Protein AF-A0A8R1HM36-F1 (afdb_monomer_lite)

Radius of gyration: 23.77 Å; chains: 1; bounding box: 95×32×68 Å

Structure (mmCIF, N/CA/C/O backbone):
data_AF-A0A8R1HM36-F1
#
_entry.id   AF-A0A8R1HM36-F1
#
loop_
_atom_site.group_PDB
_atom_site.id
_atom_site.type_symbol
_atom_site.label_atom_id
_atom_site.label_alt_id
_atom_site.label_comp_id
_atom_site.label_asym_id
_atom_site.label_entity_id
_atom_site.label_seq_id
_atom_site.pdbx_PDB_ins_code
_atom_site.Cartn_x
_atom_site.Cartn_y
_atom_site.Cartn_z
_atom_site.occupancy
_atom_site.B_iso_or_equiv
_atom_site.auth_seq_id
_atom_site.auth_comp_id
_atom_site.auth_asym_id
_atom_site.auth_atom_id
_atom_site.pdbx_PDB_model_num
ATOM 1 N N . MET A 1 1 ? 50.829 20.444 2.136 1.00 32.16 1 MET A N 1
ATOM 2 C CA . MET A 1 1 ? 50.143 21.456 2.961 1.00 32.16 1 MET A CA 1
ATOM 3 C C . MET A 1 1 ? 48.718 20.980 3.162 1.00 32.16 1 MET A C 1
ATOM 5 O O . MET A 1 1 ? 47.980 20.809 2.204 1.00 32.16 1 MET A O 1
ATOM 9 N N . SER A 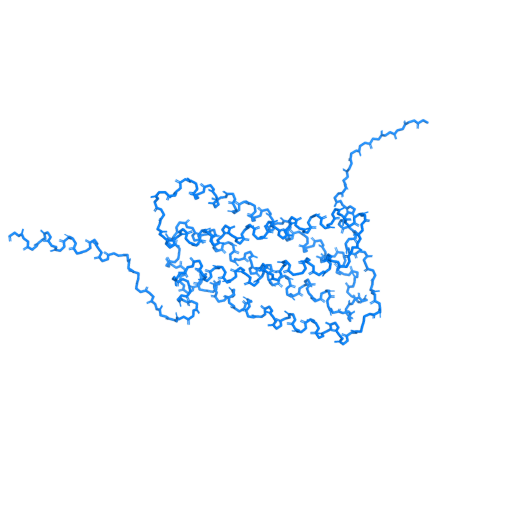1 2 ? 48.437 20.601 4.397 1.00 35.19 2 SER A N 1
ATOM 10 C CA . SER A 1 2 ? 47.202 20.034 4.928 1.00 35.19 2 SER A CA 1
ATOM 11 C C . SER A 1 2 ? 46.002 20.963 4.770 1.00 35.19 2 SER A C 1
ATOM 13 O O . SER A 1 2 ? 46.069 22.097 5.231 1.00 35.19 2 SER A O 1
ATOM 15 N N . THR A 1 3 ? 44.891 20.450 4.240 1.00 27.61 3 THR A N 1
ATOM 16 C CA . THR A 1 3 ? 43.539 20.899 4.603 1.00 27.61 3 THR A CA 1
ATOM 17 C C . THR A 1 3 ? 42.570 19.717 4.504 1.00 27.61 3 THR A C 1
ATOM 19 O O . THR A 1 3 ? 42.314 19.181 3.433 1.00 27.61 3 THR A O 1
ATOM 22 N N . SER A 1 4 ? 42.064 19.288 5.659 1.00 32.97 4 SER A N 1
ATOM 23 C CA . SER A 1 4 ? 40.713 18.737 5.779 1.00 32.97 4 SER A CA 1
ATOM 24 C C . SER A 1 4 ? 39.804 19.931 6.073 1.00 32.97 4 SER A C 1
ATOM 26 O O . SER A 1 4 ? 40.255 20.866 6.746 1.00 32.97 4 SER A O 1
ATOM 28 N N . PRO A 1 5 ? 38.559 19.940 5.579 1.00 35.34 5 PRO A N 1
ATOM 29 C CA . PRO A 1 5 ? 37.500 19.823 6.573 1.00 35.34 5 PRO A CA 1
ATOM 30 C C . PRO A 1 5 ? 36.261 19.027 6.113 1.00 35.34 5 PRO A C 1
ATOM 32 O O . PRO A 1 5 ? 35.938 18.916 4.933 1.00 35.34 5 PRO A O 1
ATOM 35 N N . THR A 1 6 ? 35.496 18.620 7.131 1.00 27.22 6 THR A N 1
ATOM 36 C CA . THR A 1 6 ? 34.020 18.551 7.171 1.00 27.22 6 THR A CA 1
ATOM 37 C C . THR A 1 6 ? 33.292 17.393 6.472 1.00 27.22 6 THR A C 1
ATOM 39 O O . THR A 1 6 ? 32.919 17.451 5.308 1.00 27.22 6 THR A O 1
ATOM 42 N N . THR A 1 7 ? 33.013 16.358 7.275 1.00 40.03 7 THR A N 1
ATOM 43 C CA . THR A 1 7 ? 31.666 15.790 7.522 1.00 40.03 7 THR A CA 1
ATOM 44 C C . THR A 1 7 ? 30.633 15.892 6.383 1.00 40.03 7 THR A C 1
ATOM 46 O O . THR A 1 7 ? 29.977 16.917 6.244 1.00 40.03 7 THR A O 1
ATOM 49 N N . THR A 1 8 ? 30.473 14.781 5.647 1.00 41.06 8 THR A N 1
ATOM 50 C CA . THR A 1 8 ? 29.283 14.245 4.930 1.00 41.06 8 THR A CA 1
ATOM 51 C C . THR A 1 8 ? 28.174 15.199 4.440 1.00 41.06 8 THR A C 1
ATOM 53 O O . THR A 1 8 ? 27.589 15.939 5.225 1.00 41.06 8 THR A O 1
ATOM 56 N N . PRO A 1 9 ? 27.634 14.915 3.238 1.00 39.25 9 PRO A N 1
ATOM 57 C CA . PRO A 1 9 ? 26.359 14.198 3.251 1.00 39.25 9 PRO A CA 1
ATOM 58 C C . PRO A 1 9 ? 26.408 12.978 2.328 1.00 39.25 9 PRO A C 1
ATOM 60 O O . PRO A 1 9 ? 26.195 13.057 1.120 1.00 39.25 9 PRO A O 1
ATOM 63 N N . LEU A 1 10 ? 26.629 11.811 2.933 1.00 41.56 10 LEU A N 1
ATOM 64 C CA . LEU A 1 10 ? 26.545 10.508 2.270 1.00 41.56 10 LEU A CA 1
ATOM 65 C C . LEU A 1 10 ? 25.106 10.156 1.819 1.00 41.56 10 LEU A C 1
ATOM 67 O O . LEU A 1 10 ? 24.888 9.067 1.310 1.00 41.56 10 LEU A O 1
ATOM 71 N N . SER A 1 11 ? 24.127 11.048 2.019 1.00 48.34 11 SER A N 1
ATOM 72 C CA . SER A 1 11 ? 22.708 10.858 1.692 1.00 48.34 11 SER A CA 1
ATOM 73 C C . SER A 1 11 ? 22.299 11.412 0.324 1.00 48.34 11 SER A C 1
ATOM 75 O O . SER A 1 11 ? 21.291 10.982 -0.223 1.00 48.34 11 SER A O 1
ATOM 77 N N . PHE A 1 12 ? 23.056 12.352 -0.252 1.00 40.12 12 PHE A N 1
ATOM 78 C CA . PHE A 1 12 ? 22.720 12.946 -1.556 1.00 40.12 12 PHE A CA 1
ATOM 79 C C . PHE A 1 12 ? 23.290 12.142 -2.734 1.00 40.12 12 PHE A C 1
ATOM 81 O O . PHE A 1 12 ? 22.707 12.118 -3.816 1.00 40.12 12 PHE A O 1
ATOM 88 N N . ILE A 1 13 ? 24.410 11.447 -2.517 1.00 40.56 13 ILE A N 1
ATOM 89 C CA . ILE A 1 13 ? 25.082 10.636 -3.543 1.00 40.56 13 ILE A CA 1
ATOM 90 C C . ILE A 1 13 ? 24.333 9.310 -3.774 1.00 40.56 13 ILE A C 1
ATOM 92 O O . ILE A 1 13 ? 24.201 8.871 -4.914 1.00 40.56 13 ILE A O 1
ATOM 96 N N . THR A 1 14 ? 23.734 8.721 -2.734 1.00 44.53 14 THR A N 1
ATOM 97 C CA . THR A 1 14 ? 22.865 7.530 -2.837 1.00 44.53 14 THR A CA 1
ATOM 98 C C . THR A 1 14 ? 21.589 7.807 -3.633 1.00 44.53 14 THR A C 1
ATOM 100 O O . THR A 1 14 ? 21.135 6.952 -4.389 1.00 44.53 14 THR A O 1
ATOM 103 N N . VAL A 1 15 ? 21.043 9.024 -3.527 1.00 42.66 15 VAL A N 1
ATOM 104 C CA . VAL A 1 15 ? 19.830 9.456 -4.247 1.00 42.66 15 VAL A CA 1
ATOM 105 C C . VAL A 1 15 ? 20.055 9.546 -5.761 1.00 42.66 15 VAL A C 1
ATOM 107 O O . VAL A 1 15 ? 19.123 9.322 -6.532 1.00 42.66 15 VAL A O 1
ATOM 110 N N . LEU A 1 16 ? 21.286 9.821 -6.202 1.00 38.94 16 LEU A N 1
ATOM 111 C CA . LEU A 1 16 ? 21.633 9.869 -7.626 1.00 38.94 16 LEU A CA 1
ATOM 112 C C . LEU A 1 16 ? 21.941 8.481 -8.209 1.00 38.94 16 LEU A C 1
ATOM 114 O O . LEU A 1 16 ? 21.600 8.225 -9.361 1.00 38.94 16 LEU A O 1
ATOM 118 N N . ALA A 1 17 ? 22.514 7.566 -7.422 1.00 39.81 17 ALA A N 1
ATOM 119 C CA . ALA A 1 17 ? 22.949 6.254 -7.910 1.00 39.81 17 ALA A CA 1
ATOM 120 C C . ALA A 1 17 ? 21.794 5.296 -8.279 1.00 39.81 17 ALA A C 1
ATOM 122 O O . ALA A 1 17 ? 21.946 4.465 -9.171 1.00 39.81 17 ALA A O 1
ATOM 123 N N . VAL A 1 18 ? 20.622 5.414 -7.640 1.00 46.66 18 VAL A N 1
ATOM 124 C CA . VAL A 1 18 ? 19.467 4.528 -7.913 1.00 46.66 18 VAL A CA 1
ATOM 125 C C . VAL A 1 18 ? 18.846 4.778 -9.296 1.00 46.66 18 VAL A C 1
ATOM 127 O O . VAL A 1 18 ? 18.317 3.847 -9.901 1.00 46.66 18 VAL A O 1
ATOM 130 N N . TRP A 1 19 ? 18.954 6.002 -9.824 1.00 44.09 19 TRP A N 1
ATOM 131 C CA . TRP A 1 19 ? 18.293 6.431 -11.067 1.00 44.09 19 TRP A CA 1
ATOM 132 C C . TRP A 1 19 ? 19.258 6.714 -12.227 1.00 44.09 19 TRP A C 1
ATOM 134 O O . TRP A 1 19 ? 18.817 7.102 -13.309 1.00 44.09 19 TRP A O 1
ATOM 144 N N . ASP A 1 20 ? 20.561 6.486 -12.036 1.00 43.53 20 ASP A N 1
ATOM 145 C CA . ASP A 1 20 ? 21.578 6.578 -13.093 1.00 43.53 20 ASP A CA 1
ATOM 146 C C . ASP A 1 20 ? 21.744 5.266 -13.887 1.00 43.53 20 ASP A C 1
ATOM 148 O O . ASP A 1 20 ? 22.797 4.980 -14.452 1.00 43.53 20 ASP A O 1
ATOM 152 N N . ARG A 1 21 ? 20.702 4.430 -13.948 1.00 53.78 21 ARG A N 1
ATOM 153 C CA . ARG A 1 21 ? 20.698 3.257 -14.827 1.00 53.78 21 ARG A CA 1
ATOM 154 C C . ARG A 1 21 ? 20.296 3.674 -16.238 1.00 53.78 21 ARG A C 1
ATOM 156 O O . ARG A 1 21 ? 19.213 4.219 -16.445 1.00 53.78 21 ARG A O 1
ATOM 163 N N . LYS A 1 22 ? 21.199 3.453 -17.197 1.00 57.28 22 LYS A N 1
ATOM 164 C CA . LYS A 1 22 ? 20.896 3.517 -18.634 1.00 57.28 22 LYS A CA 1
ATOM 165 C C . LYS A 1 22 ? 19.909 2.401 -18.990 1.00 57.28 22 LYS A C 1
ATOM 167 O O . LYS A 1 22 ? 19.918 1.360 -18.335 1.00 57.28 22 LYS A O 1
ATOM 172 N N . CYS A 1 23 ? 19.070 2.637 -19.997 1.00 63.94 23 CYS A N 1
ATOM 173 C CA . CYS A 1 23 ? 18.179 1.621 -20.551 1.00 63.94 23 CYS A CA 1
ATOM 174 C C . CYS A 1 23 ? 19.019 0.407 -20.982 1.00 63.94 23 CYS A C 1
ATOM 176 O O . CYS A 1 23 ? 20.051 0.573 -21.632 1.00 63.94 23 CYS A O 1
ATOM 178 N N . ASP A 1 24 ? 18.631 -0.787 -20.534 1.00 64.44 24 ASP A N 1
ATOM 179 C CA . ASP A 1 24 ? 19.289 -2.039 -20.903 1.00 64.44 24 ASP A CA 1
ATOM 180 C C . ASP A 1 24 ? 18.473 -2.700 -22.017 1.00 64.44 24 ASP A C 1
ATOM 182 O O . ASP A 1 24 ? 17.368 -3.196 -21.787 1.00 64.44 24 ASP A O 1
ATOM 186 N N . ASP A 1 25 ? 19.018 -2.680 -23.232 1.00 66.56 25 ASP A N 1
ATOM 187 C CA . ASP A 1 25 ? 18.356 -3.182 -24.440 1.00 66.56 25 ASP A CA 1
ATOM 188 C C . ASP A 1 25 ? 18.304 -4.719 -24.509 1.00 66.56 25 ASP A C 1
ATOM 190 O O . ASP A 1 25 ? 17.739 -5.285 -25.446 1.00 66.56 25 ASP A O 1
ATOM 194 N N . SER A 1 26 ? 18.879 -5.428 -23.529 1.00 69.38 26 SER A N 1
ATOM 195 C CA . SER A 1 26 ? 18.856 -6.896 -23.484 1.00 69.38 26 SER A CA 1
ATOM 196 C C . SER A 1 26 ? 17.465 -7.485 -23.200 1.00 69.38 26 SER A C 1
ATOM 198 O O . SER A 1 26 ? 17.243 -8.679 -23.427 1.00 69.38 26 SER A O 1
ATOM 200 N N . PHE A 1 27 ? 16.507 -6.667 -22.746 1.00 67.88 27 PHE A N 1
ATOM 201 C CA . PHE A 1 27 ? 15.155 -7.101 -22.397 1.00 67.88 27 PHE A CA 1
ATOM 202 C C . PHE A 1 27 ? 14.163 -6.928 -23.555 1.00 67.88 27 PHE A C 1
ATOM 204 O O . PHE A 1 27 ? 13.939 -5.836 -24.074 1.00 67.88 27 PHE A O 1
ATOM 211 N N . SER A 1 28 ? 13.479 -8.014 -23.931 1.00 77.94 28 SER A N 1
ATOM 212 C CA . SER A 1 28 ? 12.429 -7.966 -24.955 1.00 77.94 28 SER A CA 1
ATOM 213 C C . SER A 1 28 ? 11.202 -7.182 -24.465 1.00 77.94 28 SER A C 1
ATOM 215 O O . SER A 1 28 ? 10.578 -7.573 -23.473 1.00 77.94 28 SER A O 1
ATOM 217 N N . ALA A 1 29 ? 10.792 -6.147 -25.205 1.00 76.19 29 ALA A N 1
ATOM 218 C CA . ALA A 1 29 ? 9.655 -5.291 -24.845 1.00 76.19 29 ALA A CA 1
ATOM 219 C C . ALA A 1 29 ? 8.333 -6.058 -24.646 1.00 76.19 29 ALA A C 1
ATOM 221 O O . ALA A 1 29 ? 7.539 -5.718 -23.773 1.00 76.19 29 ALA A O 1
ATOM 222 N N . SER A 1 30 ? 8.094 -7.120 -25.422 1.00 76.38 30 SER A N 1
ATOM 223 C CA . SER A 1 30 ? 6.902 -7.963 -25.271 1.00 76.38 30 SER A CA 1
ATOM 224 C C . SER A 1 30 ? 6.876 -8.704 -23.931 1.00 76.38 30 SER A C 1
ATOM 226 O O . SER A 1 30 ? 5.826 -8.772 -23.296 1.00 76.38 30 SER A O 1
ATOM 228 N N . GLY A 1 31 ? 8.022 -9.217 -23.475 1.00 79.62 31 GLY A N 1
ATOM 229 C CA . GLY A 1 31 ? 8.147 -9.924 -22.201 1.00 79.62 31 GLY A CA 1
ATOM 230 C C . GLY A 1 31 ? 7.912 -9.018 -20.991 1.00 79.62 31 GLY A C 1
ATOM 231 O O . GLY A 1 31 ? 7.170 -9.391 -20.082 1.00 79.62 31 GLY A O 1
ATOM 232 N N . GLU A 1 32 ? 8.478 -7.811 -20.997 1.00 78.56 32 GLU A N 1
ATOM 233 C CA . GLU A 1 32 ? 8.298 -6.846 -19.900 1.00 78.56 32 GLU A CA 1
ATOM 234 C C . GLU A 1 32 ? 6.863 -6.300 -19.836 1.00 78.56 32 GLU A C 1
ATOM 236 O O . GLU A 1 32 ? 6.263 -6.252 -18.760 1.00 78.56 32 GLU A O 1
ATOM 241 N N . ASN A 1 33 ? 6.238 -6.032 -20.988 1.00 82.44 33 ASN A N 1
ATOM 242 C CA . ASN A 1 33 ? 4.835 -5.610 -21.045 1.00 82.44 33 ASN A CA 1
ATOM 243 C C . ASN A 1 33 ? 3.872 -6.682 -20.497 1.00 82.44 33 ASN A C 1
ATOM 245 O O . ASN A 1 33 ? 2.868 -6.353 -19.861 1.00 82.44 33 ASN A O 1
ATOM 249 N N . VAL A 1 34 ? 4.164 -7.971 -20.713 1.00 86.94 34 VAL A N 1
ATOM 250 C CA . VAL A 1 34 ? 3.371 -9.073 -20.139 1.00 86.94 34 VAL A CA 1
ATOM 251 C C . VAL A 1 34 ? 3.533 -9.132 -18.620 1.00 86.94 34 VAL A C 1
ATOM 253 O O . VAL A 1 34 ? 2.532 -9.281 -17.918 1.00 86.94 34 VAL A O 1
ATOM 256 N N . LYS A 1 35 ? 4.755 -8.960 -18.093 1.00 83.44 35 LYS A N 1
ATOM 257 C CA . LYS A 1 35 ? 4.988 -8.874 -16.639 1.00 83.44 35 LYS A CA 1
ATOM 258 C C . LYS A 1 35 ? 4.197 -7.720 -16.027 1.00 83.44 35 LYS A C 1
ATOM 260 O O . LYS A 1 35 ? 3.496 -7.932 -15.041 1.00 83.44 35 LYS A O 1
ATOM 265 N N . TYR A 1 36 ? 4.215 -6.549 -16.664 1.00 82.31 36 TYR A N 1
ATOM 266 C CA . TYR A 1 36 ? 3.413 -5.401 -16.244 1.00 82.31 36 TYR A CA 1
ATOM 267 C C . TYR A 1 36 ? 1.913 -5.718 -16.197 1.00 82.31 36 TYR A C 1
ATOM 269 O O . TYR A 1 36 ? 1.246 -5.427 -15.204 1.00 82.31 36 TYR A O 1
ATOM 277 N N . LEU A 1 37 ? 1.375 -6.358 -17.240 1.00 85.31 37 LEU A N 1
ATOM 278 C CA . LEU A 1 37 ? -0.046 -6.704 -17.307 1.00 85.31 37 LEU A CA 1
ATOM 279 C C . LEU A 1 37 ? -0.449 -7.693 -16.207 1.00 85.31 37 LEU A C 1
ATOM 281 O O . LEU A 1 37 ? -1.454 -7.476 -15.531 1.00 85.31 37 LEU A O 1
ATOM 285 N N . ILE A 1 38 ? 0.357 -8.734 -15.975 1.00 86.62 38 ILE A N 1
ATOM 286 C CA . ILE A 1 38 ? 0.162 -9.672 -14.857 1.00 86.62 38 ILE A CA 1
ATOM 287 C C . ILE A 1 38 ? 0.131 -8.907 -13.533 1.00 86.62 38 ILE A C 1
ATOM 289 O O . ILE A 1 38 ? -0.714 -9.154 -12.674 1.00 86.62 38 ILE A O 1
ATOM 293 N N . GLN A 1 39 ? 1.030 -7.943 -13.387 1.00 83.69 39 GLN A N 1
ATOM 294 C CA . GLN A 1 39 ? 1.222 -7.207 -12.156 1.00 83.69 39 GLN A CA 1
ATOM 295 C C . GLN A 1 39 ? 0.107 -6.180 -11.880 1.00 83.69 39 GLN A C 1
ATOM 297 O O . GLN A 1 39 ? -0.301 -6.035 -10.726 1.00 83.69 39 GLN A O 1
ATOM 302 N N . ILE A 1 40 ? -0.465 -5.545 -12.914 1.00 83.31 40 ILE A N 1
ATOM 303 C CA . ILE A 1 40 ? -1.723 -4.783 -12.793 1.00 83.31 40 ILE A CA 1
ATOM 304 C C . ILE A 1 40 ? -2.850 -5.709 -12.347 1.00 83.31 40 ILE A C 1
ATOM 306 O O . ILE A 1 40 ? -3.559 -5.394 -11.394 1.00 83.31 40 ILE A O 1
ATOM 310 N N . VAL A 1 41 ? -3.044 -6.832 -13.047 1.00 88.00 41 VAL A N 1
ATOM 311 C CA . VAL A 1 41 ? -4.157 -7.754 -12.776 1.00 88.00 41 VAL A CA 1
ATOM 312 C C . VAL A 1 41 ? -4.076 -8.292 -11.346 1.00 88.00 41 VAL A C 1
ATOM 314 O O . VAL A 1 41 ? -5.104 -8.414 -10.683 1.00 88.00 41 VAL A O 1
ATOM 317 N N . TYR A 1 42 ? -2.866 -8.537 -10.843 1.00 86.69 42 TYR A N 1
ATOM 318 C CA . TYR A 1 42 ? -2.609 -8.942 -9.462 1.00 86.69 42 TYR A CA 1
ATOM 319 C C . TYR A 1 42 ? -2.972 -7.860 -8.427 1.00 86.69 42 TYR A C 1
ATOM 321 O O . TYR A 1 42 ? -3.578 -8.168 -7.400 1.00 86.69 42 TYR A O 1
ATOM 329 N N . LEU A 1 43 ? -2.640 -6.591 -8.685 1.00 85.25 43 LEU A N 1
ATOM 330 C CA . LEU A 1 43 ? -2.913 -5.478 -7.763 1.00 85.25 43 LEU A CA 1
ATOM 331 C C . LEU A 1 43 ? -4.356 -4.962 -7.813 1.00 85.25 43 LEU A C 1
ATOM 333 O O . LEU A 1 43 ? -4.842 -4.373 -6.844 1.00 85.25 43 LEU A O 1
ATOM 337 N N . LEU A 1 44 ? -5.046 -5.153 -8.934 1.00 87.38 44 LEU A N 1
ATOM 338 C CA . LEU A 1 44 ? -6.377 -4.603 -9.179 1.00 87.38 44 LEU A CA 1
ATOM 339 C C . LEU A 1 44 ? -7.422 -5.030 -8.124 1.00 87.38 44 LEU A C 1
ATOM 341 O O . LEU A 1 44 ? -8.143 -4.156 -7.636 1.00 87.38 44 LEU A O 1
ATOM 345 N N . PRO A 1 45 ? -7.481 -6.297 -7.666 1.00 88.00 45 PRO A N 1
ATOM 346 C CA . PRO A 1 45 ? -8.337 -6.693 -6.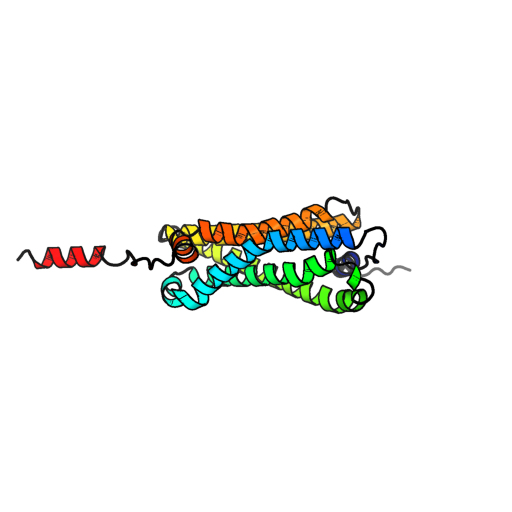548 1.00 88.00 45 PRO A CA 1
ATOM 347 C C . PRO A 1 45 ? -8.058 -5.913 -5.257 1.00 88.00 45 PRO A C 1
ATOM 349 O O . PRO A 1 45 ? -8.997 -5.482 -4.584 1.00 88.00 45 PRO A O 1
ATOM 352 N N . ALA A 1 46 ? -6.783 -5.693 -4.921 1.00 87.38 46 ALA A N 1
ATOM 353 C CA . ALA A 1 46 ? -6.402 -4.945 -3.726 1.00 87.38 46 ALA A CA 1
ATOM 354 C C . ALA A 1 46 ? -6.836 -3.478 -3.828 1.00 87.38 46 ALA A C 1
ATOM 356 O O . ALA A 1 46 ? -7.441 -2.953 -2.892 1.00 87.38 46 ALA A O 1
ATOM 357 N N . ALA A 1 47 ? -6.625 -2.847 -4.987 1.00 87.38 47 ALA A N 1
ATOM 358 C CA . ALA A 1 47 ? -7.073 -1.483 -5.249 1.00 87.38 47 ALA A CA 1
ATOM 359 C C . ALA A 1 47 ? -8.602 -1.348 -5.133 1.00 87.38 47 ALA A C 1
ATOM 361 O O . ALA A 1 47 ? -9.084 -0.438 -4.460 1.00 87.38 47 ALA A O 1
ATOM 362 N N . ILE A 1 48 ? -9.371 -2.284 -5.704 1.00 89.81 48 ILE A N 1
ATOM 363 C CA . ILE A 1 48 ? -10.841 -2.282 -5.620 1.00 89.81 48 ILE A CA 1
ATOM 364 C C . ILE A 1 48 ? -11.307 -2.358 -4.165 1.00 89.81 48 ILE A C 1
ATOM 366 O O . ILE A 1 48 ? -12.152 -1.561 -3.746 1.00 89.81 48 ILE A O 1
ATOM 370 N N . VAL A 1 49 ? -10.766 -3.299 -3.383 1.00 90.06 49 VAL A N 1
ATOM 371 C CA . VAL A 1 49 ? -11.134 -3.460 -1.969 1.00 90.06 49 VAL A CA 1
ATOM 372 C C . VAL A 1 49 ? -10.760 -2.207 -1.175 1.00 90.06 49 VAL A C 1
ATOM 374 O O . VAL A 1 49 ? -11.593 -1.701 -0.420 1.00 90.06 49 VAL A O 1
ATOM 377 N N . GLN A 1 50 ? -9.565 -1.655 -1.394 1.00 89.31 50 GLN A N 1
ATOM 378 C CA . GLN A 1 50 ? -9.098 -0.444 -0.718 1.00 89.31 50 GLN A CA 1
ATOM 379 C C . GLN A 1 50 ? -9.984 0.770 -1.040 1.00 89.31 50 GLN A C 1
ATOM 381 O O . GLN A 1 50 ? -10.404 1.488 -0.130 1.00 89.31 50 GLN A O 1
ATOM 386 N N . SER A 1 51 ? -10.356 0.970 -2.309 1.00 89.75 51 SER A N 1
ATOM 387 C CA . SER A 1 51 ? -11.294 2.024 -2.718 1.00 89.75 51 SER A CA 1
ATOM 388 C C . SER A 1 51 ? -12.674 1.845 -2.080 1.00 89.75 51 SER A C 1
ATOM 390 O O . SER A 1 51 ? -13.282 2.818 -1.630 1.00 89.75 51 SER A O 1
ATOM 392 N N . ARG A 1 52 ? -13.166 0.603 -1.979 1.00 90.19 52 ARG A N 1
ATOM 393 C CA . ARG A 1 52 ? -14.441 0.278 -1.317 1.00 90.19 52 ARG A CA 1
ATOM 394 C C . ARG A 1 52 ? -14.423 0.614 0.171 1.00 90.19 52 ARG A C 1
ATOM 396 O O . ARG A 1 52 ? -15.388 1.201 0.663 1.00 90.19 52 ARG A O 1
ATOM 403 N N . ILE A 1 53 ? -13.349 0.251 0.874 1.00 89.62 53 ILE A N 1
ATOM 404 C CA . ILE A 1 53 ? -13.148 0.569 2.295 1.00 89.62 53 ILE A CA 1
ATOM 405 C C . ILE A 1 53 ? -13.150 2.086 2.488 1.00 89.62 53 ILE A C 1
ATOM 407 O O . ILE A 1 53 ? -13.903 2.600 3.317 1.00 89.62 53 ILE A O 1
ATOM 411 N N . LEU A 1 54 ? -12.373 2.809 1.678 1.00 90.81 54 LEU A N 1
ATOM 412 C CA . LEU A 1 54 ? -12.258 4.260 1.776 1.00 90.81 54 LEU A CA 1
ATOM 413 C C . LEU A 1 54 ? -13.604 4.959 1.525 1.00 90.81 54 LEU A C 1
ATOM 415 O O . LEU A 1 54 ? -14.002 5.830 2.298 1.00 90.81 54 LEU A O 1
ATOM 419 N N . TRP A 1 55 ? -14.352 4.526 0.508 1.00 90.19 55 TRP A N 1
ATOM 420 C CA . TRP A 1 55 ? -15.700 5.024 0.219 1.00 90.19 55 TRP A CA 1
ATOM 421 C C . TRP A 1 55 ? -16.675 4.813 1.388 1.00 90.19 55 TRP A C 1
ATOM 423 O O . TRP A 1 55 ? -17.458 5.701 1.741 1.00 90.19 55 TRP A O 1
ATOM 433 N N . ILE A 1 56 ? -16.626 3.633 2.014 1.00 89.00 56 ILE A N 1
ATOM 434 C CA . ILE A 1 56 ? -17.469 3.284 3.163 1.00 89.00 56 ILE A CA 1
ATOM 435 C C . ILE A 1 56 ? -17.184 4.192 4.360 1.00 89.00 56 ILE A C 1
ATOM 437 O O . ILE A 1 56 ? -18.129 4.680 4.987 1.00 89.00 56 ILE A O 1
ATOM 441 N N . LEU A 1 57 ? -15.906 4.418 4.658 1.00 87.38 57 LEU A N 1
ATOM 44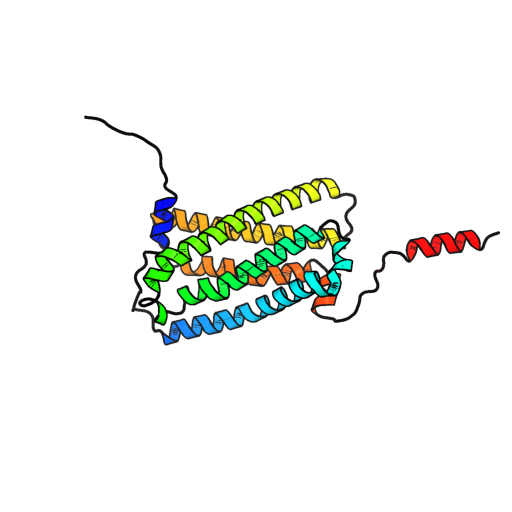2 C CA . LEU A 1 57 ? -15.477 5.217 5.801 1.00 87.38 57 LEU A CA 1
ATOM 443 C C . LEU A 1 57 ? -15.755 6.706 5.582 1.00 87.38 57 LEU A C 1
ATOM 445 O O . LEU A 1 57 ? -16.314 7.352 6.463 1.00 87.38 57 LEU A O 1
ATOM 449 N N . LEU A 1 58 ? -15.421 7.244 4.406 1.00 88.62 58 LEU A N 1
ATOM 450 C CA . LEU A 1 58 ? -15.509 8.681 4.137 1.00 88.62 58 LEU A CA 1
ATOM 451 C C . LEU A 1 58 ? -16.922 9.165 3.793 1.00 88.62 58 LEU A C 1
ATOM 453 O O . LEU A 1 58 ? -17.286 10.270 4.198 1.00 88.62 58 LEU A O 1
ATOM 457 N N . TRP A 1 59 ? -17.719 8.362 3.080 1.00 87.19 59 TRP A N 1
ATOM 458 C CA . TRP A 1 59 ? -19.059 8.756 2.630 1.00 87.19 59 TRP A CA 1
ATOM 459 C C . TRP A 1 59 ? -20.167 7.942 3.298 1.00 87.19 59 TRP A C 1
ATOM 461 O O . TRP A 1 59 ? -20.965 8.499 4.051 1.00 87.19 59 TRP A O 1
ATOM 471 N N . LYS A 1 60 ? -20.236 6.627 3.052 1.00 85.69 60 LYS A N 1
ATOM 472 C CA . LYS A 1 60 ? -21.454 5.836 3.330 1.00 85.69 60 LYS A CA 1
ATOM 473 C C . LYS A 1 60 ? -21.821 5.747 4.816 1.00 85.69 60 LYS A C 1
ATOM 475 O O . LYS A 1 60 ? -22.990 5.872 5.165 1.00 85.69 60 LYS A O 1
ATOM 480 N N . TYR A 1 61 ? -20.841 5.515 5.685 1.00 83.50 61 TYR A N 1
ATOM 481 C CA . TYR A 1 61 ? -21.057 5.292 7.120 1.00 83.50 61 TYR A CA 1
ATOM 482 C C . TYR A 1 61 ? -20.235 6.249 7.997 1.00 83.50 61 TYR A C 1
ATOM 484 O O . TYR A 1 61 ? -19.979 5.955 9.167 1.00 83.50 61 TYR A O 1
ATOM 492 N N . LYS A 1 62 ? -19.858 7.420 7.463 1.00 83.94 62 LYS A N 1
ATOM 493 C CA . LYS A 1 62 ? -19.032 8.433 8.145 1.00 83.94 62 LYS A CA 1
ATOM 494 C C . LYS A 1 62 ? -19.507 8.746 9.567 1.00 83.94 62 LYS A C 1
ATOM 496 O O . LYS A 1 62 ? -18.703 8.794 10.490 1.00 83.94 62 LYS A O 1
ATOM 501 N N . TYR A 1 63 ? -20.814 8.929 9.765 1.00 81.88 63 TYR A N 1
ATOM 502 C CA . TYR A 1 63 ? -21.388 9.269 11.074 1.00 81.88 63 TYR A CA 1
ATOM 503 C C . TYR A 1 63 ? -21.341 8.120 12.089 1.00 81.88 63 TYR A C 1
ATOM 505 O O . TYR A 1 63 ? -21.286 8.366 13.292 1.00 81.88 63 TYR A O 1
ATOM 513 N N . LEU A 1 64 ? -21.369 6.870 11.618 1.00 81.81 64 LEU A N 1
ATOM 514 C CA . LEU A 1 64 ? -21.300 5.687 12.474 1.00 81.81 64 LEU A CA 1
ATOM 515 C C . LEU A 1 64 ? -19.867 5.471 12.965 1.00 81.81 64 LEU A C 1
ATOM 517 O O . LEU A 1 64 ? -19.636 5.342 14.166 1.00 81.81 64 LEU A O 1
ATOM 521 N N . TYR A 1 65 ? -18.906 5.483 12.039 1.00 77.69 65 TYR A N 1
ATOM 522 C CA . TYR A 1 65 ? -17.496 5.303 12.372 1.00 77.69 65 TYR A CA 1
ATOM 523 C C . TYR A 1 65 ? -16.903 6.537 13.063 1.00 77.69 65 TYR A C 1
ATOM 525 O O . TYR A 1 65 ? -16.089 6.386 13.964 1.00 77.69 65 TYR A O 1
ATOM 533 N N . GLY A 1 66 ? -17.390 7.743 12.755 1.00 75.31 66 GLY A N 1
ATOM 534 C CA . GLY A 1 66 ? -16.939 9.002 13.356 1.00 75.31 66 GLY A CA 1
ATOM 535 C C . GLY A 1 66 ? -17.103 9.114 14.875 1.00 75.31 66 GLY A C 1
ATOM 536 O O . GLY A 1 66 ? -16.462 9.964 15.484 1.00 75.31 66 GLY A O 1
ATOM 537 N N . LYS A 1 67 ? -17.921 8.258 15.502 1.00 79.06 67 LYS A N 1
ATOM 538 C CA . LYS A 1 67 ? -18.078 8.208 16.967 1.00 79.06 67 LYS A CA 1
ATOM 539 C C . LYS A 1 67 ? -16.949 7.455 17.682 1.00 79.06 67 LYS A C 1
ATOM 541 O O . LYS A 1 67 ? -16.824 7.575 18.897 1.00 79.06 67 LYS A O 1
ATOM 546 N N . GLN A 1 68 ? -16.155 6.661 16.963 1.00 76.06 68 GLN A N 1
ATOM 547 C CA . GLN A 1 68 ? -15.092 5.845 17.553 1.00 76.06 68 GLN A CA 1
ATOM 548 C C . GLN A 1 68 ? -13.844 6.690 17.833 1.00 76.06 68 GLN A C 1
ATOM 550 O O . GLN A 1 68 ? -13.415 7.479 16.991 1.00 76.06 68 GLN A O 1
ATOM 555 N N . SER A 1 69 ? -13.197 6.472 18.986 1.00 74.56 69 SER A N 1
ATOM 556 C CA . SER A 1 69 ? -11.995 7.233 19.390 1.00 74.56 69 SER A CA 1
ATOM 557 C C . SER A 1 69 ? -10.795 7.053 18.448 1.00 74.56 69 SER A C 1
ATOM 559 O O . SER A 1 69 ? -9.898 7.894 18.435 1.00 74.56 69 SER A O 1
ATOM 561 N N . PHE A 1 70 ? -10.770 5.973 17.661 1.00 76.94 70 PHE A N 1
ATOM 562 C CA . PHE A 1 70 ? -9.678 5.631 16.739 1.00 76.94 70 PHE A CA 1
ATOM 563 C C . PHE A 1 70 ? -10.005 5.890 15.265 1.00 76.94 70 PHE A C 1
ATOM 565 O O . PHE A 1 70 ? -9.169 5.637 14.401 1.00 76.94 70 PHE A O 1
ATOM 572 N N . TYR A 1 71 ? -11.190 6.429 14.968 1.00 80.06 71 TYR A N 1
ATOM 573 C CA . TYR A 1 71 ? -11.651 6.637 13.597 1.00 80.06 71 TYR A CA 1
ATOM 574 C C . TYR A 1 71 ? -10.698 7.493 12.761 1.00 80.06 71 TYR A C 1
ATOM 576 O O . TYR A 1 71 ? -10.378 7.132 11.635 1.00 80.06 71 TYR A O 1
ATOM 584 N N . GLN A 1 72 ? -10.213 8.606 13.319 1.00 80.94 72 GLN A N 1
ATOM 585 C CA . GLN A 1 72 ? -9.324 9.517 12.596 1.00 80.94 72 GLN A CA 1
ATOM 586 C C . GLN A 1 72 ? -8.005 8.842 12.205 1.00 80.94 72 GLN A C 1
ATOM 588 O O . GLN A 1 72 ? -7.608 8.937 11.052 1.00 80.94 72 GLN A O 1
ATOM 593 N N . LEU A 1 73 ? -7.362 8.124 13.133 1.00 80.44 73 LEU A N 1
ATOM 594 C CA . LEU A 1 73 ? -6.119 7.387 12.863 1.00 80.44 73 LEU A CA 1
ATOM 595 C C . LEU A 1 73 ? -6.335 6.340 11.770 1.00 80.44 73 LEU A C 1
ATOM 597 O O . LEU A 1 73 ? -5.617 6.320 10.778 1.00 80.44 73 LEU A O 1
ATOM 601 N N . PHE A 1 74 ? -7.400 5.553 11.906 1.00 81.94 74 PHE A N 1
ATOM 602 C CA . PHE A 1 74 ? -7.735 4.513 10.944 1.00 81.94 74 PHE A CA 1
ATOM 603 C C . PHE A 1 74 ? -8.005 5.066 9.533 1.00 81.94 74 PHE A C 1
ATOM 605 O O . PHE A 1 74 ? -7.545 4.501 8.544 1.00 81.94 74 PHE A O 1
ATOM 612 N N . VAL A 1 75 ? -8.718 6.191 9.419 1.00 85.62 75 VAL A N 1
ATOM 613 C CA . VAL A 1 75 ? -8.974 6.848 8.127 1.00 85.62 75 VAL A CA 1
ATOM 614 C C . VAL A 1 75 ? -7.696 7.420 7.520 1.00 85.62 75 VAL A C 1
ATOM 616 O O . VAL A 1 75 ? -7.495 7.276 6.315 1.00 85.62 75 VAL A O 1
ATOM 619 N N . MET A 1 76 ? -6.825 8.034 8.326 1.00 82.94 76 MET A N 1
ATOM 620 C CA . MET A 1 76 ? -5.539 8.550 7.846 1.00 82.94 76 MET A CA 1
ATOM 621 C C . MET A 1 76 ? -4.658 7.425 7.292 1.00 82.94 76 MET A C 1
ATOM 623 O O . MET A 1 76 ? -4.115 7.578 6.198 1.00 82.94 76 MET A O 1
ATOM 627 N N . ASP A 1 77 ? -4.600 6.276 7.973 1.00 82.31 77 ASP A N 1
ATOM 628 C CA . ASP A 1 77 ? -3.887 5.091 7.483 1.00 82.31 77 ASP A CA 1
ATOM 629 C C . ASP A 1 77 ? -4.489 4.594 6.154 1.00 82.31 77 ASP A C 1
ATOM 631 O O . ASP A 1 77 ? -3.760 4.324 5.200 1.00 82.31 77 ASP A O 1
ATOM 635 N N . CYS A 1 78 ? -5.824 4.536 6.038 1.00 85.75 78 CYS A N 1
ATOM 636 C CA . CYS A 1 78 ? -6.508 4.138 4.799 1.00 85.75 78 CYS A CA 1
ATOM 637 C C . CYS A 1 78 ? -6.199 5.064 3.617 1.00 85.75 78 CYS A C 1
ATOM 639 O O . CYS A 1 78 ? -6.004 4.576 2.501 1.00 85.75 78 CYS A O 1
ATOM 641 N N . ILE A 1 79 ? -6.161 6.379 3.855 1.00 87.44 79 ILE A N 1
ATOM 642 C CA . ILE A 1 79 ? -5.833 7.388 2.838 1.00 87.44 79 ILE A CA 1
ATOM 643 C C . ILE A 1 79 ? -4.372 7.250 2.410 1.00 87.44 79 ILE A C 1
ATOM 645 O O . ILE A 1 79 ? -4.101 7.199 1.211 1.00 87.44 79 ILE A O 1
ATOM 649 N N . ALA A 1 80 ? -3.441 7.144 3.363 1.00 84.06 80 ALA A N 1
ATOM 650 C CA . ALA A 1 80 ? -2.021 6.973 3.068 1.00 84.06 80 ALA A CA 1
ATOM 651 C C . ALA A 1 80 ? -1.776 5.710 2.229 1.00 84.06 80 ALA A C 1
ATOM 653 O O . ALA A 1 80 ? -1.122 5.769 1.190 1.00 84.06 80 ALA A O 1
ATOM 654 N N . CYS A 1 81 ? -2.390 4.587 2.611 1.00 83.88 81 CYS A N 1
ATOM 655 C CA . CYS A 1 81 ? -2.283 3.331 1.871 1.00 83.88 81 CYS A CA 1
ATOM 656 C C . CYS A 1 81 ? -2.880 3.427 0.463 1.00 83.88 81 CYS A C 1
ATOM 658 O O . CYS A 1 81 ? -2.308 2.897 -0.485 1.00 83.88 81 CYS A O 1
ATOM 660 N N . PHE A 1 82 ? -3.996 4.142 0.293 1.00 87.69 82 PHE A N 1
ATOM 661 C CA . PHE A 1 82 ? -4.567 4.373 -1.033 1.00 87.69 82 PHE A CA 1
ATOM 662 C C . PHE A 1 82 ? -3.636 5.208 -1.926 1.00 87.69 82 PHE A C 1
ATOM 664 O O . PHE A 1 82 ? -3.410 4.837 -3.076 1.00 87.69 82 PHE A O 1
ATOM 671 N N . ILE A 1 83 ? -3.046 6.287 -1.396 1.00 85.94 83 ILE A N 1
ATOM 672 C CA . ILE A 1 83 ? -2.072 7.116 -2.126 1.00 85.94 83 ILE A CA 1
ATOM 673 C C . ILE A 1 83 ? -0.874 6.271 -2.573 1.00 85.94 83 ILE A C 1
ATOM 675 O O . ILE A 1 83 ? -0.465 6.363 -3.728 1.00 85.94 83 ILE A O 1
ATOM 679 N N . LEU A 1 84 ? -0.352 5.414 -1.693 1.00 82.94 84 LEU A N 1
ATOM 680 C CA . LEU A 1 84 ? 0.777 4.534 -1.999 1.00 82.94 84 LEU A CA 1
ATOM 681 C C . LEU A 1 84 ? 0.451 3.518 -3.095 1.00 82.94 84 LEU A C 1
ATOM 683 O O . LEU A 1 84 ? 1.250 3.351 -4.010 1.00 82.94 84 LEU A O 1
ATOM 687 N N . VAL A 1 85 ? -0.722 2.878 -3.043 1.00 86.50 85 VAL A N 1
ATOM 688 C CA . VAL A 1 85 ? -1.165 1.928 -4.078 1.00 86.50 85 VAL A CA 1
ATOM 689 C C . VAL A 1 85 ? -1.300 2.620 -5.434 1.00 86.50 85 VAL A C 1
ATOM 691 O O . VAL A 1 85 ? -0.851 2.083 -6.448 1.00 86.50 85 VAL A O 1
ATOM 694 N N . VAL A 1 86 ? -1.888 3.821 -5.467 1.00 84.94 86 VAL A N 1
ATOM 695 C CA . VAL A 1 86 ? -2.033 4.612 -6.700 1.00 84.94 86 VAL A CA 1
ATOM 696 C C . VAL A 1 86 ? -0.665 5.024 -7.240 1.00 84.94 86 VAL A C 1
ATOM 698 O O . VAL A 1 86 ? -0.406 4.872 -8.433 1.00 84.94 86 VAL A O 1
ATOM 701 N N . GLN A 1 87 ? 0.228 5.493 -6.366 1.00 83.06 87 GLN A N 1
ATOM 702 C CA . GLN A 1 87 ? 1.593 5.861 -6.728 1.00 83.06 87 GLN A CA 1
ATOM 703 C C . GLN A 1 87 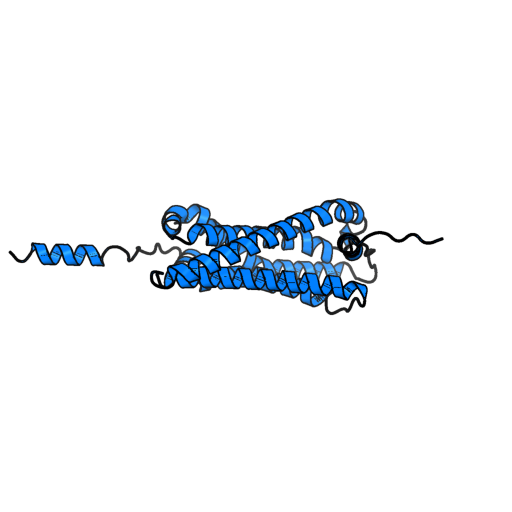? 2.364 4.668 -7.309 1.00 83.06 87 GLN A C 1
ATOM 705 O O . GLN A 1 87 ? 3.020 4.791 -8.343 1.00 83.06 87 GLN A O 1
ATOM 710 N N . ASP A 1 88 ? 2.287 3.515 -6.649 1.00 81.81 88 ASP A N 1
ATOM 711 C CA . ASP A 1 88 ? 3.003 2.310 -7.052 1.00 81.81 88 ASP A CA 1
ATOM 712 C C . ASP A 1 88 ? 2.498 1.779 -8.401 1.00 81.81 88 ASP A C 1
ATOM 714 O O . ASP A 1 88 ? 3.288 1.469 -9.292 1.00 81.81 88 ASP A O 1
ATOM 718 N N . SER A 1 89 ? 1.174 1.766 -8.583 1.00 81.00 89 SER A N 1
ATOM 719 C CA . SER A 1 89 ? 0.531 1.244 -9.791 1.00 81.00 89 SER A CA 1
ATOM 720 C C . SER A 1 89 ? 0.747 2.138 -11.014 1.00 81.00 89 SER A C 1
ATOM 722 O O . SER A 1 89 ? 1.034 1.629 -12.092 1.00 81.00 89 SER A O 1
ATOM 724 N N . LEU A 1 90 ? 0.598 3.462 -10.865 1.00 80.56 90 LEU A N 1
ATOM 725 C CA . LEU A 1 90 ? 0.627 4.396 -11.999 1.00 80.56 90 LEU A CA 1
ATOM 726 C C . LEU A 1 90 ? 2.022 4.922 -12.330 1.00 80.56 90 LEU A C 1
ATOM 728 O O . LEU A 1 90 ? 2.263 5.303 -13.471 1.00 80.56 90 LEU A O 1
ATOM 732 N N . PHE A 1 91 ? 2.926 4.971 -11.350 1.00 77.31 91 PHE A N 1
ATOM 733 C CA . PHE A 1 91 ? 4.255 5.540 -11.546 1.00 77.31 91 PHE A CA 1
ATOM 734 C C . PHE A 1 91 ? 5.325 4.462 -11.408 1.00 77.31 91 PHE A C 1
ATOM 736 O O . PHE A 1 91 ? 5.976 4.135 -12.396 1.00 77.31 91 PHE A O 1
ATOM 743 N N . ALA A 1 92 ? 5.490 3.857 -10.227 1.00 75.44 92 ALA A N 1
ATOM 744 C CA . ALA A 1 92 ? 6.632 2.972 -9.971 1.00 75.44 92 ALA A CA 1
ATOM 745 C C . ALA A 1 92 ? 6.708 1.787 -10.955 1.00 75.44 92 ALA A C 1
ATOM 747 O O . ALA A 1 92 ? 7.745 1.571 -11.581 1.00 75.44 92 ALA A O 1
ATOM 748 N N . ARG A 1 93 ? 5.598 1.064 -11.158 1.00 77.75 93 ARG A N 1
ATOM 749 C CA . ARG A 1 93 ? 5.573 -0.122 -12.034 1.00 77.75 93 ARG A CA 1
ATOM 750 C C . ARG A 1 93 ? 5.586 0.209 -13.521 1.00 77.75 93 ARG A C 1
ATOM 752 O O . ARG A 1 93 ? 6.198 -0.529 -14.286 1.00 77.75 93 ARG A O 1
ATOM 759 N N . VAL A 1 94 ? 4.968 1.315 -13.933 1.00 77.81 94 VAL A N 1
ATOM 760 C CA . VAL A 1 94 ? 5.036 1.771 -15.331 1.00 77.81 94 VAL A CA 1
ATOM 761 C C . VAL A 1 94 ? 6.488 2.041 -15.713 1.00 77.81 94 VAL A C 1
ATOM 763 O O . VAL A 1 94 ? 6.950 1.559 -16.738 1.00 77.81 94 VAL A O 1
ATOM 766 N N . PHE A 1 95 ? 7.250 2.736 -14.869 1.00 71.81 95 PHE A N 1
ATOM 767 C CA . PHE A 1 95 ? 8.650 3.026 -15.185 1.00 71.81 95 PHE A CA 1
ATOM 768 C C . PHE A 1 95 ? 9.568 1.806 -15.084 1.00 71.81 95 PHE A C 1
ATOM 770 O O . PHE A 1 95 ? 10.583 1.763 -15.771 1.00 71.81 95 PHE A O 1
ATOM 777 N N . GLN A 1 96 ? 9.223 0.811 -14.264 1.00 72.12 96 GLN A N 1
ATOM 778 C CA . GLN A 1 96 ? 10.019 -0.409 -14.138 1.00 72.12 96 GLN A CA 1
ATOM 779 C C . GLN A 1 96 ? 9.805 -1.393 -15.300 1.00 72.12 96 GLN A C 1
ATOM 781 O O . GLN A 1 96 ? 10.766 -2.026 -15.726 1.00 72.12 96 GLN A O 1
ATOM 786 N N . TYR A 1 97 ? 8.573 -1.535 -15.800 1.00 70.38 97 TYR A N 1
ATOM 787 C CA . TYR A 1 97 ? 8.210 -2.603 -16.744 1.00 70.38 97 TYR A CA 1
ATOM 788 C C . TYR A 1 97 ? 7.808 -2.118 -18.142 1.00 70.38 97 TYR A C 1
ATOM 790 O O . TYR A 1 97 ? 7.479 -2.942 -18.992 1.00 70.38 97 TYR A O 1
ATOM 798 N N . PHE A 1 98 ? 7.819 -0.807 -18.403 1.00 72.88 98 PHE A N 1
ATOM 799 C CA . PHE A 1 98 ? 7.444 -0.239 -19.701 1.00 72.88 98 PHE A CA 1
ATOM 800 C C . PHE A 1 98 ? 8.674 0.344 -20.430 1.00 72.88 98 PHE A C 1
ATOM 802 O O . PHE A 1 98 ? 8.869 1.564 -20.459 1.00 72.88 98 PHE A O 1
ATOM 809 N N . PRO A 1 99 ? 9.521 -0.506 -21.050 1.00 68.62 99 PRO A N 1
ATOM 810 C CA . PRO A 1 99 ? 10.793 -0.085 -21.651 1.00 68.62 99 PRO A CA 1
ATOM 811 C C . PRO A 1 99 ? 10.622 0.882 -22.833 1.00 68.62 99 PRO A C 1
ATOM 813 O O . PRO A 1 99 ? 11.522 1.656 -23.132 1.00 68.62 99 PRO A O 1
ATOM 816 N N . GLN A 1 100 ? 9.446 0.907 -23.469 1.00 71.00 100 GLN A N 1
ATOM 817 C CA . GLN A 1 100 ? 9.141 1.768 -24.622 1.00 71.00 100 GLN A CA 1
ATOM 818 C C . GLN A 1 100 ? 9.217 3.269 -24.308 1.00 71.00 100 GLN A C 1
ATOM 820 O O . GLN A 1 100 ? 9.399 4.081 -25.209 1.00 71.00 100 GLN A O 1
ATOM 825 N N . PHE A 1 101 ? 9.074 3.643 -23.035 1.00 70.12 101 PHE A N 1
ATOM 826 C CA . PHE A 1 101 ? 9.183 5.030 -22.593 1.00 70.12 101 PHE A CA 1
ATOM 827 C C . PHE A 1 101 ? 10.569 5.379 -22.046 1.00 70.12 101 PHE A C 1
ATOM 829 O O . PHE A 1 101 ? 10.771 6.516 -21.621 1.00 70.12 101 PHE A O 1
ATOM 836 N N . CYS A 1 102 ? 11.515 4.435 -22.047 1.00 69.00 102 CYS A N 1
ATOM 837 C CA . CYS A 1 102 ? 12.817 4.632 -21.424 1.00 69.00 102 CYS A CA 1
ATOM 838 C C . CYS A 1 102 ? 13.579 5.783 -22.095 1.00 69.00 102 CYS A C 1
ATOM 840 O O . CYS A 1 102 ? 13.927 6.745 -21.421 1.00 69.00 102 CYS A O 1
ATOM 842 N N . ASP A 1 103 ? 13.709 5.799 -23.421 1.00 68.31 103 ASP A N 1
ATOM 843 C CA . ASP A 1 103 ? 14.458 6.866 -24.099 1.00 68.31 103 ASP A CA 1
ATOM 844 C C . ASP A 1 103 ? 13.753 8.228 -24.044 1.00 68.31 103 ASP A C 1
ATOM 846 O O . ASP A 1 103 ? 14.384 9.245 -23.771 1.00 68.31 103 ASP A O 1
ATOM 850 N N . THR A 1 104 ? 12.432 8.266 -24.248 1.00 67.44 104 THR A N 1
ATOM 851 C CA . THR A 1 104 ? 11.675 9.530 -24.322 1.00 67.44 104 THR A CA 1
ATOM 852 C C . THR A 1 104 ? 11.415 10.161 -22.955 1.00 67.44 104 THR A C 1
ATOM 854 O O . THR A 1 104 ? 11.373 11.385 -22.839 1.00 67.44 104 THR A O 1
ATOM 857 N N . LEU A 1 105 ? 11.207 9.349 -21.913 1.00 66.12 105 LEU A N 1
ATOM 858 C CA . LEU A 1 105 ? 10.863 9.836 -20.577 1.00 66.12 105 LEU A CA 1
ATOM 859 C C . LEU A 1 105 ? 12.027 9.751 -19.586 1.00 66.12 105 LEU A C 1
ATOM 861 O O . LEU A 1 105 ? 11.886 10.314 -18.503 1.00 66.12 105 LEU A O 1
ATOM 865 N N . SER A 1 106 ? 13.168 9.127 -19.915 1.00 65.88 106 SER A N 1
ATOM 866 C CA . SER A 1 106 ? 14.299 8.968 -18.980 1.00 65.88 106 SER A CA 1
ATOM 867 C C . SER A 1 106 ? 14.732 10.281 -18.340 1.00 65.88 106 SER A C 1
ATOM 869 O O . SER A 1 106 ? 14.848 10.337 -17.118 1.00 65.88 106 SER A O 1
ATOM 871 N N . GLU A 1 107 ? 14.923 11.353 -19.113 1.00 65.88 107 GLU A N 1
ATOM 872 C CA . GLU A 1 107 ? 15.366 12.638 -18.559 1.00 65.88 107 GLU A CA 1
ATOM 873 C C . GLU A 1 107 ? 14.291 13.312 -17.693 1.00 65.88 107 GLU A C 1
ATOM 875 O O . GLU A 1 107 ? 14.574 13.769 -16.580 1.00 65.88 107 GLU A O 1
ATOM 880 N N . PHE A 1 108 ? 13.036 13.314 -18.153 1.00 65.44 108 PHE A N 1
ATOM 881 C CA . PHE A 1 108 ? 11.909 13.893 -17.415 1.00 65.44 108 PHE A CA 1
ATOM 882 C C . PHE A 1 108 ? 11.630 13.139 -16.103 1.00 65.44 108 PHE A C 1
ATOM 884 O O . PHE A 1 108 ? 11.406 13.743 -15.047 1.00 65.44 108 PHE A O 1
ATOM 891 N N . VAL A 1 109 ? 11.694 11.809 -16.150 1.00 64.31 109 VAL A N 1
ATOM 892 C CA . VAL A 1 109 ? 11.486 10.916 -15.006 1.00 64.31 109 VAL A CA 1
ATOM 893 C C . VAL A 1 109 ? 12.638 11.036 -14.014 1.00 64.31 109 VAL A C 1
ATOM 895 O O . VAL A 1 109 ? 12.404 11.155 -12.808 1.00 64.31 109 VAL A O 1
ATOM 898 N N . ARG A 1 110 ? 13.879 11.089 -14.511 1.00 61.19 110 ARG A N 1
ATOM 899 C CA . ARG A 1 110 ? 15.087 11.217 -13.689 1.00 61.19 110 ARG A CA 1
ATOM 900 C C . ARG A 1 110 ? 15.110 12.517 -12.896 1.00 61.19 110 ARG A C 1
ATOM 902 O O . ARG A 1 110 ? 15.450 12.482 -11.717 1.00 61.19 110 ARG A O 1
ATOM 909 N N . ALA A 1 111 ? 14.769 13.651 -13.503 1.00 60.47 111 ALA A N 1
ATOM 910 C CA . ALA A 1 111 ? 14.901 14.950 -12.842 1.00 60.47 111 ALA A CA 1
ATOM 911 C C . ALA A 1 111 ? 13.705 15.299 -11.939 1.00 60.47 111 ALA A C 1
ATOM 913 O O . ALA A 1 111 ? 13.898 15.773 -10.815 1.00 60.47 111 ALA A O 1
ATOM 914 N N . THR A 1 112 ? 12.481 15.063 -12.419 1.00 63.34 112 THR A N 1
ATOM 915 C CA . THR A 1 112 ? 11.262 15.598 -11.789 1.00 63.34 112 THR A CA 1
ATOM 916 C C . THR A 1 112 ? 10.522 14.539 -10.981 1.00 63.34 112 THR A C 1
ATOM 918 O O . THR A 1 112 ? 10.138 14.788 -9.837 1.00 63.34 112 THR A O 1
ATOM 921 N N . MET A 1 113 ? 10.355 13.337 -11.541 1.00 65.00 113 MET A N 1
ATOM 922 C CA . MET A 1 113 ? 9.562 12.284 -10.899 1.00 65.00 113 MET A CA 1
ATOM 923 C C . MET A 1 113 ? 10.312 11.606 -9.756 1.00 65.00 113 MET A C 1
ATOM 925 O O . MET A 1 113 ? 9.718 11.391 -8.704 1.00 65.00 113 MET A O 1
ATOM 929 N N . SER A 1 114 ? 11.614 11.345 -9.899 1.00 67.50 114 SER A N 1
ATOM 930 C CA . SER A 1 114 ? 12.418 10.733 -8.828 1.00 67.50 114 SER A CA 1
ATOM 931 C C . SER A 1 114 ? 12.352 11.541 -7.522 1.00 67.50 114 SER A C 1
ATOM 933 O O . SER A 1 114 ? 12.095 10.988 -6.453 1.00 67.50 114 SER A O 1
ATOM 935 N N . ARG A 1 115 ? 12.488 12.871 -7.609 1.00 66.31 115 ARG A N 1
ATOM 936 C CA . ARG A 1 115 ? 12.466 13.784 -6.457 1.00 66.31 115 ARG A CA 1
ATOM 937 C C . ARG A 1 115 ? 11.072 13.921 -5.859 1.00 66.31 115 ARG A C 1
ATOM 939 O O . ARG A 1 115 ? 10.933 13.944 -4.639 1.00 66.31 115 ARG A O 1
ATOM 946 N N . PHE A 1 116 ? 10.047 13.994 -6.704 1.00 72.62 116 PHE A N 1
ATOM 947 C CA . PHE A 1 116 ? 8.660 14.091 -6.259 1.00 72.62 116 PHE A CA 1
ATOM 948 C C . PHE A 1 116 ? 8.199 12.812 -5.547 1.00 72.62 116 PHE A C 1
ATOM 950 O O . PHE A 1 116 ? 7.671 12.876 -4.437 1.00 72.62 116 PHE A O 1
ATOM 957 N N . LEU A 1 117 ? 8.469 11.645 -6.140 1.00 73.06 117 LEU A N 1
ATOM 958 C CA . LEU A 1 117 ? 8.138 10.346 -5.556 1.00 73.06 117 LEU A CA 1
ATOM 959 C C . LEU A 1 117 ? 8.912 10.118 -4.254 1.00 73.06 117 LEU A C 1
ATOM 961 O O . LEU A 1 117 ? 8.310 9.694 -3.270 1.00 73.06 117 LEU A O 1
ATOM 965 N N . LEU A 1 118 ? 10.204 10.465 -4.208 1.00 72.62 118 LEU A N 1
ATOM 966 C CA . LEU A 1 118 ? 11.003 10.415 -2.981 1.00 72.62 118 LEU A CA 1
ATOM 967 C C . LEU A 1 118 ? 10.429 11.333 -1.894 1.00 72.62 118 LEU A C 1
ATOM 969 O O . LEU A 1 118 ? 10.303 10.917 -0.744 1.00 72.62 118 LEU A O 1
ATOM 973 N N . GLY A 1 119 ? 10.030 12.556 -2.253 1.00 78.25 119 GLY A N 1
ATOM 974 C CA . GLY A 1 119 ? 9.393 13.496 -1.332 1.00 78.25 119 GLY A CA 1
ATOM 975 C C . GLY A 1 119 ? 8.122 12.921 -0.705 1.00 78.25 119 GLY A C 1
ATOM 976 O O . GLY A 1 119 ? 7.965 12.960 0.515 1.00 78.25 119 GLY A O 1
ATOM 977 N N . ILE A 1 120 ? 7.255 12.305 -1.516 1.00 75.94 120 ILE A N 1
ATOM 978 C CA . ILE A 1 120 ? 6.047 11.620 -1.029 1.00 75.94 120 ILE A CA 1
ATOM 979 C C . ILE A 1 120 ? 6.408 10.442 -0.116 1.00 75.94 120 ILE A C 1
ATOM 981 O O . ILE A 1 120 ? 5.777 10.265 0.928 1.00 75.94 120 ILE A O 1
ATOM 985 N N . ARG A 1 121 ? 7.429 9.647 -0.462 1.00 74.44 121 ARG A N 1
ATOM 986 C CA . ARG A 1 121 ? 7.867 8.499 0.350 1.00 74.44 121 ARG A CA 1
ATOM 987 C C . ARG A 1 121 ? 8.379 8.946 1.718 1.00 74.44 121 ARG A C 1
ATOM 989 O O . ARG A 1 121 ? 7.913 8.427 2.728 1.00 74.44 121 ARG A O 1
ATOM 996 N N . VAL A 1 122 ? 9.254 9.952 1.769 1.00 77.88 122 VAL A N 1
ATOM 997 C CA . VAL A 1 122 ? 9.768 10.521 3.028 1.00 77.88 122 VAL A CA 1
ATOM 998 C C . VAL A 1 122 ? 8.631 11.100 3.868 1.00 77.88 122 VAL A C 1
ATOM 1000 O O . VAL A 1 122 ? 8.532 10.807 5.058 1.00 77.88 122 VAL A O 1
ATOM 1003 N N . PHE A 1 123 ? 7.729 11.864 3.250 1.00 81.44 123 PHE A N 1
ATOM 1004 C CA . PHE A 1 123 ? 6.555 12.407 3.931 1.00 81.44 123 PHE A CA 1
ATOM 1005 C C . PHE A 1 123 ? 5.670 11.303 4.521 1.00 81.44 123 PHE A C 1
ATOM 1007 O O . PHE A 1 123 ? 5.241 11.395 5.671 1.00 81.44 123 PHE A O 1
ATOM 1014 N N . THR A 1 124 ? 5.461 10.220 3.770 1.00 77.50 124 THR A N 1
ATOM 1015 C CA . THR A 1 124 ? 4.686 9.067 4.233 1.00 77.50 124 THR A CA 1
ATOM 1016 C C . THR A 1 124 ? 5.382 8.354 5.389 1.00 77.50 124 THR A C 1
ATOM 1018 O O . THR A 1 124 ? 4.723 8.046 6.371 1.00 77.50 124 THR A O 1
ATOM 1021 N N . ILE A 1 125 ? 6.705 8.158 5.346 1.00 78.38 125 ILE A N 1
ATOM 1022 C CA . ILE A 1 125 ? 7.473 7.577 6.465 1.00 78.38 125 ILE A CA 1
ATOM 1023 C C . ILE A 1 125 ? 7.316 8.417 7.735 1.00 78.38 125 ILE A C 1
ATOM 1025 O O . ILE A 1 125 ? 7.090 7.863 8.810 1.00 78.38 125 ILE A O 1
ATOM 1029 N N . ILE A 1 126 ? 7.381 9.745 7.619 1.00 84.56 126 ILE A N 1
ATOM 1030 C CA . ILE A 1 126 ? 7.206 10.651 8.760 1.00 84.56 126 ILE A CA 1
ATOM 1031 C C . ILE A 1 126 ? 5.789 10.528 9.332 1.00 84.56 126 ILE A C 1
ATOM 1033 O O . ILE A 1 126 ? 5.633 10.339 10.540 1.00 84.56 126 ILE A O 1
ATOM 1037 N N . ILE A 1 127 ? 4.757 10.589 8.482 1.00 82.12 127 ILE A N 1
ATOM 1038 C CA . ILE A 1 127 ? 3.361 10.433 8.917 1.00 82.12 127 ILE A CA 1
ATOM 1039 C C . ILE A 1 127 ? 3.151 9.081 9.589 1.00 82.12 127 ILE A C 1
ATOM 1041 O O . ILE A 1 127 ? 2.587 9.039 10.680 1.00 82.12 127 ILE A O 1
ATOM 1045 N N . THR A 1 128 ? 3.625 7.999 8.977 1.00 81.94 128 THR A N 1
ATOM 1046 C CA . THR A 1 128 ? 3.502 6.640 9.509 1.00 81.94 128 THR A CA 1
ATOM 1047 C C . THR A 1 128 ? 4.236 6.492 10.840 1.00 81.94 128 THR A C 1
ATOM 1049 O O . THR A 1 128 ? 3.723 5.886 11.779 1.00 81.94 128 THR A O 1
ATOM 1052 N N . GLY A 1 129 ? 5.417 7.094 10.990 1.00 82.69 129 GLY A N 1
ATOM 1053 C CA . GLY A 1 129 ? 6.137 7.118 12.264 1.00 82.69 129 GLY A CA 1
ATOM 1054 C C . GLY A 1 129 ? 5.336 7.818 13.367 1.00 82.69 129 GLY A C 1
ATOM 1055 O O . GLY A 1 129 ? 5.173 7.278 14.466 1.00 82.69 129 GLY A O 1
ATOM 1056 N N . ILE A 1 130 ? 4.760 8.984 13.058 1.00 85.62 130 ILE A N 1
ATOM 1057 C CA . ILE A 1 130 ? 3.909 9.738 13.989 1.00 85.62 130 ILE A CA 1
ATOM 1058 C C . ILE A 1 130 ? 2.627 8.957 14.311 1.00 85.62 130 ILE A C 1
ATOM 1060 O O . ILE A 1 130 ? 2.260 8.848 15.483 1.00 85.62 130 ILE A O 1
ATOM 1064 N N . SER A 1 131 ? 1.953 8.378 13.312 1.00 80.88 131 SER A N 1
ATOM 1065 C CA . SER A 1 131 ? 0.723 7.604 13.514 1.00 80.88 131 SER A CA 1
ATOM 1066 C C . SER A 1 131 ? 0.985 6.345 14.343 1.00 80.88 131 SER A C 1
ATOM 1068 O O . SER A 1 131 ? 0.202 6.047 15.249 1.00 80.88 131 SER A O 1
ATOM 1070 N N . THR A 1 132 ? 2.126 5.675 14.140 1.00 83.06 132 THR A N 1
ATOM 1071 C CA . THR A 1 132 ? 2.590 4.557 14.980 1.00 83.06 132 THR A CA 1
ATOM 1072 C C . THR A 1 132 ? 2.745 5.001 16.424 1.00 83.06 132 THR A C 1
ATOM 1074 O O . THR A 1 132 ? 2.177 4.383 17.326 1.00 83.06 132 THR A O 1
ATOM 1077 N N . PHE A 1 133 ? 3.481 6.091 16.655 1.00 85.38 133 PHE A N 1
ATOM 1078 C CA . PHE A 1 133 ? 3.739 6.600 17.997 1.00 85.38 133 PHE A CA 1
ATOM 1079 C C . PHE A 1 133 ? 2.437 6.961 18.718 1.00 85.38 133 PHE A C 1
ATOM 1081 O O . PHE A 1 133 ? 2.208 6.526 19.848 1.00 85.38 133 PHE A O 1
ATOM 1088 N N . VAL A 1 134 ? 1.537 7.688 18.050 1.00 84.81 134 VAL A N 1
ATOM 1089 C CA . VAL A 1 134 ? 0.223 8.052 18.600 1.00 84.81 134 VAL A CA 1
ATOM 1090 C C . VAL A 1 134 ? -0.618 6.807 18.894 1.00 84.81 134 VAL A C 1
ATOM 1092 O O . VAL A 1 134 ? -1.256 6.735 19.948 1.00 84.81 134 VAL A O 1
ATOM 1095 N N . THR A 1 135 ? -0.603 5.816 18.001 1.00 81.00 135 THR A N 1
ATOM 1096 C CA . THR A 1 135 ? -1.332 4.551 18.164 1.00 81.00 135 THR A CA 1
ATOM 1097 C C . THR A 1 135 ? -0.833 3.780 19.384 1.00 81.00 135 THR A C 1
ATOM 1099 O O . THR A 1 135 ? -1.635 3.405 20.242 1.00 81.00 135 THR A O 1
ATOM 1102 N N . VAL A 1 136 ? 0.484 3.617 19.527 1.00 81.50 136 VAL A N 1
ATOM 1103 C CA . VAL A 1 136 ? 1.115 2.939 20.671 1.00 81.50 136 VAL A CA 1
ATOM 1104 C C . VAL A 1 136 ? 0.881 3.703 21.974 1.00 81.50 136 VAL A C 1
ATOM 1106 O O . VAL A 1 136 ? 0.535 3.095 22.991 1.00 81.50 136 VAL A O 1
ATOM 1109 N N . TYR A 1 137 ? 1.006 5.033 21.956 1.00 83.75 137 TYR A N 1
ATOM 1110 C CA . TYR A 1 137 ? 0.758 5.878 23.124 1.00 83.75 137 TYR A CA 1
ATOM 1111 C C . TYR A 1 137 ? -0.689 5.744 23.615 1.00 83.75 137 TYR A C 1
ATOM 1113 O O . TYR A 1 137 ? -0.943 5.537 24.807 1.00 83.75 137 TYR A O 1
ATOM 1121 N N . ARG A 1 138 ? -1.660 5.811 22.694 1.00 77.50 138 ARG A N 1
ATOM 1122 C CA . ARG A 1 138 ? -3.082 5.674 23.032 1.00 77.50 138 ARG A CA 1
ATOM 1123 C C . ARG A 1 138 ? -3.437 4.261 23.481 1.00 77.50 138 ARG A C 1
ATOM 1125 O O . ARG A 1 138 ? -4.174 4.133 24.457 1.00 77.50 138 ARG A O 1
ATOM 1132 N N . LEU A 1 139 ? -2.895 3.221 22.844 1.00 75.44 139 LEU A N 1
ATOM 1133 C CA . LEU A 1 139 ? -3.075 1.831 23.281 1.00 75.44 139 LEU A CA 1
ATOM 1134 C C . LEU A 1 139 ? -2.542 1.611 24.701 1.00 75.44 139 LEU A C 1
ATOM 1136 O O . LEU A 1 139 ? -3.241 1.034 25.532 1.00 75.44 139 LEU A O 1
ATOM 1140 N N . SER A 1 140 ? -1.347 2.129 24.995 1.00 79.38 140 SER A N 1
ATOM 1141 C CA . SER A 1 140 ? -0.700 1.993 26.306 1.00 79.38 140 SER A CA 1
ATOM 1142 C C . SER A 1 140 ? -1.490 2.671 27.430 1.00 79.38 140 SER A C 1
ATOM 1144 O O . SER A 1 140 ? -1.567 2.134 28.532 1.00 79.38 140 SER A O 1
ATOM 1146 N N . ARG A 1 141 ? -2.134 3.820 27.165 1.00 77.75 141 ARG A N 1
ATOM 1147 C CA . ARG A 1 141 ? -2.961 4.517 28.172 1.00 77.75 141 ARG A CA 1
ATOM 1148 C C . ARG A 1 141 ? -4.387 3.980 28.303 1.00 77.75 141 ARG A C 1
ATOM 1150 O O . ARG A 1 141 ? -4.946 4.039 29.394 1.00 77.75 141 ARG A O 1
ATOM 1157 N N . MET A 1 142 ? -4.997 3.504 27.218 1.00 67.50 142 MET A N 1
ATOM 1158 C CA . MET A 1 142 ? -6.439 3.202 27.156 1.00 67.50 142 MET A CA 1
ATOM 1159 C C . MET A 1 142 ? -6.767 1.702 27.236 1.00 67.50 142 MET A C 1
ATOM 1161 O O . MET A 1 142 ? -7.939 1.332 27.129 1.00 67.50 142 MET A O 1
ATOM 1165 N N . SER A 1 143 ? -5.771 0.829 27.435 1.00 64.00 143 SER A N 1
ATOM 1166 C CA . SER A 1 143 ? -5.928 -0.635 27.338 1.00 64.00 143 SER A CA 1
ATOM 1167 C C . SER A 1 143 ? -7.034 -1.226 28.226 1.00 64.00 143 SER A C 1
ATOM 1169 O O . SER A 1 143 ? -7.598 -2.261 27.881 1.00 64.00 143 SER A O 1
ATOM 1171 N N . LYS A 1 144 ? -7.403 -0.551 29.325 1.00 62.38 144 LYS A N 1
ATOM 1172 C CA . LYS A 1 144 ? -8.428 -1.013 30.276 1.00 62.38 144 LYS A CA 1
ATOM 1173 C C . LYS A 1 144 ? -9.884 -0.679 29.892 1.00 62.38 144 LYS A C 1
ATOM 1175 O O . LYS A 1 144 ? -10.781 -1.259 30.490 1.00 62.38 144 LYS A O 1
ATOM 1180 N N . ARG A 1 145 ? -10.151 0.224 28.929 1.00 63.28 145 ARG A N 1
ATOM 1181 C CA . ARG A 1 145 ? -11.522 0.701 28.584 1.00 63.28 145 ARG A CA 1
ATOM 1182 C C . ARG A 1 145 ? -11.944 0.440 27.126 1.00 63.28 145 ARG A C 1
ATOM 1184 O O . ARG A 1 145 ? -13.034 0.824 26.718 1.00 63.28 145 ARG A O 1
ATOM 1191 N N . LEU A 1 146 ? -11.090 -0.198 26.330 1.00 69.31 146 LEU A N 1
ATOM 1192 C CA . LEU A 1 146 ? -11.308 -0.399 24.896 1.00 69.31 146 LEU A CA 1
ATOM 1193 C C . LEU A 1 146 ? -12.348 -1.491 24.610 1.00 69.31 146 LEU A C 1
ATOM 1195 O O . LEU A 1 146 ? -12.229 -2.627 25.072 1.00 69.31 146 LEU A O 1
ATOM 1199 N N . ILE A 1 147 ? -13.335 -1.164 23.777 1.00 72.06 147 ILE A N 1
ATOM 1200 C CA . ILE A 1 147 ? -14.273 -2.145 23.228 1.00 72.06 147 ILE A CA 1
ATOM 1201 C C . ILE A 1 147 ? -13.496 -3.128 22.338 1.00 72.06 147 ILE A C 1
ATOM 1203 O O . ILE A 1 147 ? -12.621 -2.732 21.568 1.00 72.06 147 ILE A O 1
ATOM 1207 N N . SER A 1 148 ? -13.826 -4.423 22.409 1.00 72.69 148 SER A N 1
ATOM 1208 C CA . SER A 1 148 ? -13.141 -5.491 21.653 1.00 72.69 148 SER A CA 1
ATOM 1209 C C . SER A 1 148 ? -13.017 -5.189 20.148 1.00 72.69 148 SER A C 1
ATOM 1211 O O . SER A 1 148 ? -11.976 -5.458 19.549 1.00 72.69 148 SER A O 1
ATOM 1213 N N . SER A 1 149 ? -14.038 -4.556 19.556 1.00 67.94 149 SER A N 1
ATOM 1214 C CA . SER A 1 149 ? -14.023 -4.133 18.149 1.00 67.94 149 SER A CA 1
ATOM 1215 C C . SER A 1 149 ? -13.002 -3.032 17.853 1.00 67.94 149 SER A C 1
ATOM 1217 O O . SER A 1 149 ? -12.390 -3.056 16.791 1.00 67.94 149 SER A O 1
ATOM 1219 N N . GLU A 1 150 ? -12.816 -2.072 18.757 1.00 75.25 150 GLU A N 1
ATOM 1220 C CA . GLU A 1 150 ? -11.850 -0.984 18.572 1.00 75.25 150 GLU A CA 1
ATOM 1221 C C . GLU A 1 150 ? -10.421 -1.515 18.710 1.00 75.25 150 GLU A C 1
ATOM 1223 O O . GLU A 1 150 ? -9.567 -1.198 17.892 1.00 75.25 150 GLU A O 1
ATOM 1228 N N . ARG A 1 151 ? -10.178 -2.418 19.669 1.00 76.31 151 ARG A N 1
ATOM 1229 C CA . ARG A 1 151 ? -8.861 -3.042 19.869 1.00 76.31 151 ARG A CA 1
ATOM 1230 C C . ARG A 1 151 ? -8.372 -3.778 18.620 1.00 76.31 151 ARG A C 1
ATOM 1232 O O . ARG A 1 151 ? -7.190 -3.709 18.300 1.00 76.31 151 ARG A O 1
ATOM 1239 N N . SER A 1 152 ? -9.271 -4.476 17.929 1.00 81.12 152 SER A N 1
ATOM 1240 C CA . SER A 1 152 ? -8.941 -5.206 16.705 1.00 81.12 152 SER A CA 1
ATOM 1241 C C . SER A 1 152 ? -8.597 -4.263 15.541 1.00 81.12 152 SER A C 1
ATOM 1243 O O . SER A 1 152 ? -7.613 -4.494 14.846 1.00 81.12 152 SER A O 1
ATOM 1245 N N . VAL A 1 153 ? -9.328 -3.150 15.386 1.00 79.44 153 VAL A N 1
ATOM 1246 C CA . VAL A 1 153 ? -9.018 -2.094 14.399 1.00 79.44 153 VAL A CA 1
ATOM 1247 C C . VAL A 1 153 ? -7.664 -1.453 14.680 1.00 79.44 153 VAL A C 1
ATOM 1249 O O . VAL A 1 153 ? -6.838 -1.340 13.779 1.00 79.44 153 VAL A O 1
ATOM 1252 N N . THR A 1 154 ? -7.404 -1.089 15.937 1.00 79.12 154 THR A N 1
ATOM 1253 C CA . THR A 1 154 ? -6.135 -0.472 16.328 1.00 79.12 154 THR A CA 1
ATOM 1254 C C . THR A 1 154 ? -4.954 -1.434 16.167 1.00 79.12 154 THR A C 1
ATOM 1256 O O . THR A 1 154 ? -3.871 -1.008 15.774 1.00 79.12 154 THR A O 1
ATOM 1259 N N . LEU A 1 155 ? -5.150 -2.735 16.417 1.00 81.88 155 LEU A N 1
ATOM 1260 C CA . LEU A 1 155 ? -4.148 -3.761 16.114 1.00 81.88 155 LEU A CA 1
ATOM 1261 C C . LEU A 1 155 ? -3.881 -3.854 14.605 1.00 81.88 155 LEU A C 1
ATOM 1263 O O . LEU A 1 155 ? -2.727 -3.965 14.207 1.00 81.88 155 LEU A O 1
ATOM 1267 N N . GLY A 1 156 ? -4.921 -3.757 13.774 1.00 82.50 156 GLY A N 1
ATOM 1268 C CA . GLY A 1 156 ? -4.782 -3.688 12.319 1.00 82.50 156 GLY A CA 1
ATOM 1269 C C . GLY A 1 156 ? -3.922 -2.504 11.873 1.00 82.50 156 GLY A C 1
ATOM 1270 O O . GLY A 1 156 ? -2.938 -2.708 11.170 1.00 82.50 156 GLY A O 1
ATOM 1271 N N . SER A 1 157 ? -4.232 -1.292 12.349 1.00 79.88 157 SER A N 1
ATOM 1272 C CA . SER A 1 157 ? -3.418 -0.089 12.100 1.00 79.88 157 SER A CA 1
ATOM 1273 C C . SER A 1 157 ? -1.965 -0.264 12.549 1.00 79.88 157 SER A C 1
ATOM 1275 O O . SER A 1 157 ? -1.046 0.062 11.805 1.00 79.88 157 SER A O 1
ATOM 1277 N N . PHE A 1 158 ? -1.737 -0.838 13.735 1.00 82.50 158 PHE A N 1
ATOM 1278 C CA . PHE A 1 158 ? -0.385 -1.114 14.225 1.00 82.50 158 PHE A CA 1
ATOM 1279 C C . PHE A 1 158 ? 0.386 -2.072 13.303 1.00 82.50 158 PHE A C 1
ATOM 1281 O O . PHE A 1 158 ? 1.542 -1.806 12.981 1.00 82.50 158 PHE A O 1
ATOM 1288 N N . LEU A 1 159 ? -0.252 -3.156 12.850 1.00 83.94 159 LEU A N 1
ATOM 1289 C CA . LEU A 1 159 ? 0.360 -4.125 11.937 1.00 83.94 159 LEU A CA 1
ATOM 1290 C C . LEU A 1 159 ? 0.704 -3.497 10.583 1.00 83.94 159 LEU A C 1
ATOM 1292 O O . LEU A 1 159 ? 1.814 -3.683 10.099 1.00 83.94 159 LEU A O 1
ATOM 1296 N N . ILE A 1 160 ? -0.211 -2.715 10.005 1.00 82.75 160 ILE A N 1
ATOM 1297 C CA . ILE A 1 160 ? 0.011 -2.011 8.731 1.00 82.75 160 ILE A CA 1
ATOM 1298 C C . ILE A 1 160 ? 1.195 -1.050 8.853 1.00 82.75 160 ILE A C 1
ATOM 1300 O O . ILE A 1 160 ? 2.078 -1.028 7.997 1.00 82.75 160 ILE A O 1
ATOM 1304 N N . SER A 1 161 ? 1.251 -0.305 9.956 1.00 83.19 161 SER A N 1
ATOM 1305 C CA . SER A 1 161 ? 2.337 0.629 10.228 1.00 83.19 161 SER A CA 1
ATOM 1306 C C . SER A 1 161 ? 3.690 -0.069 10.407 1.00 83.19 161 SER A C 1
ATOM 1308 O O . SER A 1 161 ? 4.707 0.383 9.881 1.00 83.19 161 SER A O 1
ATOM 1310 N N . ALA A 1 162 ? 3.706 -1.215 11.097 1.00 83.19 162 ALA A N 1
ATOM 1311 C CA . ALA A 1 162 ? 4.898 -2.045 11.246 1.00 83.19 162 ALA A CA 1
ATOM 1312 C C . ALA A 1 16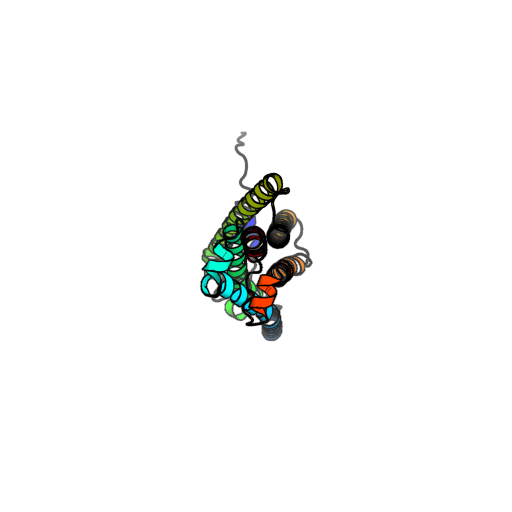2 ? 5.375 -2.613 9.899 1.00 83.19 162 ALA A C 1
ATOM 1314 O O . ALA A 1 162 ? 6.573 -2.592 9.622 1.00 83.19 162 ALA A O 1
ATOM 1315 N N . CYS A 1 163 ? 4.453 -3.064 9.040 1.00 83.75 163 CYS A N 1
ATOM 1316 C CA . CYS A 1 163 ? 4.778 -3.501 7.682 1.00 83.75 163 CYS A CA 1
ATOM 1317 C C . CYS A 1 163 ? 5.395 -2.359 6.863 1.00 83.75 163 CYS A C 1
ATOM 1319 O O . CYS A 1 163 ? 6.423 -2.564 6.226 1.00 83.75 163 CYS A O 1
ATOM 1321 N N . PHE A 1 164 ? 4.834 -1.149 6.940 1.00 82.75 164 PHE A N 1
ATOM 1322 C CA . PHE A 1 164 ? 5.363 0.021 6.236 1.00 82.75 164 PHE A CA 1
ATOM 1323 C C . PHE A 1 164 ? 6.786 0.379 6.695 1.00 82.75 164 PHE A C 1
ATOM 1325 O O . PHE A 1 164 ? 7.669 0.614 5.870 1.00 82.75 164 PHE A O 1
ATOM 1332 N N . LEU A 1 165 ? 7.033 0.375 8.011 1.00 82.19 165 LEU A N 1
ATOM 1333 C CA . LEU A 1 165 ? 8.363 0.621 8.571 1.00 82.19 165 LEU A CA 1
ATOM 1334 C C . LEU A 1 165 ? 9.364 -0.468 8.152 1.00 82.19 165 LEU A C 1
ATOM 1336 O O . LEU A 1 165 ? 10.516 -0.160 7.865 1.00 82.19 165 LEU A O 1
ATOM 1340 N N . GLY A 1 166 ? 8.919 -1.727 8.084 1.00 81.44 166 GLY A N 1
ATOM 1341 C CA . GLY A 1 166 ? 9.723 -2.857 7.617 1.00 81.44 166 GLY A CA 1
ATOM 1342 C C . GLY A 1 166 ? 10.125 -2.729 6.148 1.00 81.44 166 GLY A C 1
ATOM 1343 O O . GLY A 1 166 ? 11.297 -2.904 5.822 1.00 81.44 166 GLY A O 1
ATOM 1344 N N . THR A 1 167 ? 9.189 -2.359 5.268 1.00 81.81 167 THR A N 1
ATOM 1345 C CA . THR A 1 167 ? 9.481 -2.087 3.852 1.00 81.81 167 THR A CA 1
ATOM 1346 C C . THR A 1 167 ? 10.452 -0.915 3.697 1.00 81.81 167 THR A C 1
ATOM 1348 O O . THR A 1 167 ? 11.415 -1.025 2.942 1.00 81.81 167 THR A O 1
ATOM 1351 N N . ALA A 1 168 ? 10.271 0.166 4.463 1.00 77.50 168 ALA A N 1
ATOM 1352 C CA . ALA A 1 168 ? 11.179 1.314 4.448 1.00 77.50 168 ALA A CA 1
ATOM 1353 C C . ALA A 1 168 ? 12.584 0.969 4.979 1.00 77.50 168 ALA A C 1
ATOM 1355 O O . ALA A 1 168 ? 13.586 1.408 4.416 1.00 77.50 168 ALA A O 1
ATOM 1356 N N . ALA A 1 169 ? 12.671 0.164 6.043 1.00 76.62 169 ALA A N 1
ATOM 1357 C CA . ALA A 1 169 ? 13.941 -0.302 6.588 1.00 76.62 169 ALA A CA 1
ATOM 1358 C C . ALA A 1 169 ? 14.679 -1.189 5.579 1.00 76.62 169 ALA A C 1
ATOM 1360 O O . ALA A 1 169 ? 15.863 -0.969 5.337 1.00 76.62 169 ALA A O 1
ATOM 1361 N N . ALA A 1 170 ? 13.974 -2.129 4.943 1.00 75.75 170 ALA A N 1
ATOM 1362 C CA . ALA A 1 170 ? 14.528 -2.959 3.882 1.00 75.75 170 ALA A CA 1
ATOM 1363 C C . ALA A 1 170 ? 15.087 -2.089 2.747 1.00 75.75 170 ALA A C 1
ATOM 1365 O O . ALA A 1 170 ? 16.266 -2.194 2.428 1.00 75.75 170 ALA A O 1
ATOM 1366 N N . GLU A 1 171 ? 14.287 -1.164 2.210 1.00 73.69 171 GLU A N 1
ATOM 1367 C CA . GLU A 1 171 ? 14.724 -0.223 1.171 1.00 73.69 171 GLU A CA 1
ATOM 1368 C C . GLU A 1 171 ? 15.971 0.570 1.597 1.00 73.69 171 GLU A C 1
ATOM 1370 O O . GLU A 1 171 ? 16.934 0.652 0.836 1.00 73.69 171 GLU A O 1
ATOM 1375 N N . SER A 1 172 ? 16.019 1.067 2.838 1.00 69.44 172 SER A N 1
ATOM 1376 C CA . SER A 1 172 ? 17.188 1.792 3.347 1.00 69.44 172 SER A CA 1
ATOM 1377 C C . SER A 1 172 ? 18.451 0.925 3.427 1.00 69.44 172 SER A C 1
ATOM 1379 O O . SER A 1 172 ? 19.512 1.372 2.993 1.00 69.44 172 SER A O 1
ATOM 1381 N N . LEU A 1 173 ? 18.338 -0.325 3.888 1.00 69.06 173 LEU A N 1
ATOM 1382 C CA . LEU A 1 173 ? 19.462 -1.261 3.985 1.00 69.06 173 LEU A CA 1
ATOM 1383 C C . LEU A 1 173 ? 19.996 -1.631 2.598 1.00 69.06 173 LEU A C 1
ATOM 1385 O O . LEU A 1 173 ? 21.199 -1.542 2.355 1.00 69.06 173 LEU A O 1
ATOM 1389 N N . PHE A 1 174 ? 19.099 -1.934 1.656 1.00 64.69 174 PHE A N 1
ATOM 1390 C CA . PHE A 1 174 ? 19.475 -2.246 0.278 1.00 64.69 174 PHE A CA 1
ATOM 1391 C C . PHE A 1 174 ? 20.136 -1.051 -0.423 1.00 64.69 174 PHE A C 1
ATOM 1393 O O . PHE A 1 174 ? 21.089 -1.234 -1.173 1.00 64.69 174 PHE A O 1
ATOM 1400 N N . THR A 1 175 ? 19.726 0.191 -0.136 1.00 60.22 175 THR A N 1
ATOM 1401 C CA . THR A 1 175 ? 20.427 1.371 -0.680 1.00 60.22 175 THR A CA 1
ATOM 1402 C C . THR A 1 175 ? 21.820 1.587 -0.087 1.00 60.22 175 THR A C 1
ATOM 1404 O O . THR A 1 175 ? 22.706 2.073 -0.792 1.00 60.22 175 THR A O 1
ATOM 1407 N N . THR A 1 176 ? 22.048 1.230 1.182 1.00 56.69 176 THR A N 1
ATOM 1408 C CA . THR A 1 176 ? 23.372 1.347 1.812 1.00 56.69 176 THR A CA 1
ATOM 1409 C C . THR A 1 176 ? 24.318 0.223 1.394 1.00 56.69 176 THR A C 1
ATOM 1411 O O . THR A 1 176 ? 25.498 0.485 1.158 1.00 56.69 176 THR A O 1
ATOM 1414 N N . ASP A 1 177 ? 23.802 -0.994 1.205 1.00 53.22 177 ASP A N 1
ATOM 1415 C CA . ASP A 1 177 ? 24.577 -2.144 0.723 1.00 53.22 177 ASP A CA 1
ATOM 1416 C C . ASP A 1 177 ? 24.834 -2.084 -0.799 1.00 53.22 177 ASP A C 1
ATOM 1418 O O . ASP A 1 177 ? 25.847 -2.598 -1.289 1.00 53.22 177 ASP A O 1
ATOM 1422 N N . ALA A 1 178 ? 24.008 -1.346 -1.554 1.00 51.84 178 ALA A N 1
ATOM 1423 C CA . ALA A 1 178 ? 24.218 -1.051 -2.976 1.00 51.84 178 ALA A CA 1
ATOM 1424 C C . ALA A 1 178 ? 25.475 -0.209 -3.265 1.00 51.84 178 ALA A C 1
ATOM 1426 O O . ALA A 1 178 ? 25.928 -0.171 -4.410 1.00 51.84 178 ALA A O 1
ATOM 1427 N N . VAL A 1 179 ? 26.104 0.405 -2.254 1.00 50.84 179 VAL A N 1
ATOM 1428 C CA . VAL A 1 179 ? 27.440 1.013 -2.409 1.00 50.84 179 VAL A CA 1
ATOM 1429 C C . VAL A 1 179 ? 28.538 -0.067 -2.521 1.00 50.84 179 VAL A C 1
ATOM 1431 O O . VAL A 1 179 ? 29.667 0.247 -2.904 1.00 50.84 179 VAL A O 1
ATOM 1434 N N . ARG A 1 180 ? 28.242 -1.357 -2.261 1.00 40.31 180 ARG A N 1
ATOM 1435 C CA . ARG A 1 180 ? 29.235 -2.443 -2.369 1.00 40.31 180 ARG A CA 1
ATOM 1436 C C . ARG A 1 180 ? 28.821 -3.719 -3.121 1.00 40.31 180 ARG A C 1
ATOM 1438 O O . ARG A 1 180 ? 29.724 -4.455 -3.517 1.00 40.31 180 ARG A O 1
ATOM 1445 N N . SER A 1 181 ? 27.549 -3.989 -3.422 1.00 43.59 181 SER A N 1
ATOM 1446 C CA . SER A 1 181 ? 27.184 -5.024 -4.417 1.00 43.59 181 SER A CA 1
ATOM 1447 C C . SER A 1 181 ? 25.708 -4.984 -4.800 1.00 43.59 181 SER A C 1
ATOM 1449 O O . SER A 1 181 ? 24.859 -5.379 -4.012 1.00 43.59 181 SER A O 1
ATOM 1451 N N . SER A 1 182 ? 25.400 -4.580 -6.037 1.00 49.88 182 SER A N 1
ATOM 1452 C CA . SER A 1 182 ? 24.084 -4.824 -6.645 1.00 49.88 182 SER A CA 1
ATOM 1453 C C . SER A 1 182 ? 23.924 -6.321 -6.908 1.00 49.88 182 SER A C 1
ATOM 1455 O O . SER A 1 182 ? 24.477 -6.838 -7.878 1.00 49.88 182 SER A O 1
ATOM 1457 N N . THR A 1 183 ? 23.186 -7.026 -6.053 1.00 54.28 183 THR A N 1
ATOM 1458 C CA . THR A 1 183 ? 22.786 -8.411 -6.331 1.00 54.28 183 THR A CA 1
ATOM 1459 C C . THR A 1 183 ? 21.392 -8.438 -6.957 1.00 54.28 183 THR A C 1
ATOM 1461 O O . THR A 1 183 ? 20.552 -7.580 -6.698 1.00 54.28 183 THR A O 1
ATOM 1464 N N . SER A 1 184 ? 21.124 -9.435 -7.803 1.00 57.66 184 SER A N 1
ATOM 1465 C CA . SER A 1 184 ? 19.821 -9.664 -8.455 1.00 57.66 184 SER A CA 1
ATOM 1466 C C . SER A 1 184 ? 18.648 -9.831 -7.476 1.00 57.66 184 SER A C 1
ATOM 1468 O O . SER A 1 184 ? 17.490 -9.757 -7.882 1.00 57.66 184 SER A O 1
ATOM 1470 N N . LEU A 1 185 ? 18.942 -10.038 -6.190 1.00 59.66 185 LEU A N 1
ATOM 1471 C CA . LEU A 1 185 ? 17.969 -10.227 -5.122 1.00 59.66 185 LEU A CA 1
ATOM 1472 C C . LEU A 1 185 ? 17.196 -8.939 -4.797 1.00 59.66 185 LEU A C 1
ATOM 1474 O O . LEU A 1 185 ? 15.988 -9.007 -4.577 1.00 59.66 185 LEU A O 1
ATOM 1478 N N . ASP A 1 186 ? 17.835 -7.770 -4.847 1.00 63.69 186 ASP A N 1
ATOM 1479 C CA . ASP A 1 186 ? 17.209 -6.498 -4.449 1.00 63.69 186 ASP A CA 1
ATOM 1480 C C . ASP A 1 186 ? 16.065 -6.117 -5.397 1.00 63.69 186 ASP A C 1
ATOM 1482 O O . ASP A 1 186 ? 14.990 -5.699 -4.972 1.00 63.69 186 ASP A O 1
ATOM 1486 N N . TYR A 1 187 ? 16.263 -6.362 -6.695 1.00 63.97 187 TYR A N 1
ATOM 1487 C CA . TYR A 1 187 ? 15.264 -6.142 -7.745 1.00 63.97 187 TYR A CA 1
ATOM 1488 C C . TYR A 1 187 ? 14.019 -7.014 -7.596 1.00 63.97 187 TYR A C 1
ATOM 1490 O O . TYR A 1 187 ? 12.969 -6.674 -8.137 1.00 63.97 187 TYR A O 1
ATOM 1498 N N . PHE A 1 188 ? 14.131 -8.136 -6.887 1.00 68.62 188 PHE A N 1
ATOM 1499 C CA . PHE A 1 188 ? 13.028 -9.060 -6.662 1.00 68.62 188 PHE A CA 1
ATOM 1500 C C . PHE A 1 188 ? 12.351 -8.816 -5.308 1.00 68.62 188 PHE A C 1
ATOM 1502 O O . PHE A 1 188 ? 11.123 -8.747 -5.229 1.00 68.62 188 PHE A O 1
ATOM 1509 N N . PHE A 1 189 ? 13.136 -8.634 -4.242 1.00 72.31 189 PHE A N 1
ATOM 1510 C CA . PHE A 1 189 ? 12.610 -8.502 -2.884 1.00 72.31 189 PHE A CA 1
ATOM 1511 C C . PHE A 1 189 ? 11.991 -7.134 -2.586 1.00 72.31 189 PHE A C 1
ATOM 1513 O O . PHE A 1 189 ? 10.991 -7.088 -1.865 1.00 72.31 189 PHE A O 1
ATOM 1520 N N . LEU A 1 190 ? 12.517 -6.031 -3.138 1.00 75.19 190 LEU A N 1
ATOM 1521 C CA . LEU A 1 190 ? 11.918 -4.706 -2.918 1.00 75.19 190 LEU A CA 1
ATOM 1522 C C . LEU A 1 190 ? 10.487 -4.636 -3.461 1.00 75.19 190 LEU A C 1
ATOM 1524 O O . LEU A 1 190 ? 9.585 -4.312 -2.684 1.00 75.19 190 LEU A O 1
ATOM 1528 N N . PRO A 1 191 ? 10.238 -4.957 -4.749 1.00 77.56 191 PRO A N 1
ATOM 1529 C CA . PRO A 1 191 ? 8.884 -4.937 -5.289 1.00 77.56 191 PRO A CA 1
ATOM 1530 C C . PRO A 1 191 ? 7.975 -5.904 -4.537 1.00 77.56 191 PRO A C 1
ATOM 1532 O O . PRO A 1 191 ? 6.882 -5.523 -4.145 1.00 77.56 191 PRO A O 1
ATOM 1535 N N . MET A 1 192 ? 8.456 -7.109 -4.212 1.00 80.38 192 MET A N 1
ATOM 1536 C CA . MET A 1 192 ? 7.677 -8.077 -3.438 1.00 80.38 192 MET A CA 1
ATOM 1537 C C . MET A 1 192 ? 7.238 -7.534 -2.067 1.00 80.38 192 MET A C 1
ATOM 1539 O O . MET A 1 192 ? 6.105 -7.769 -1.651 1.00 80.38 192 MET A O 1
ATOM 1543 N N . SER A 1 193 ? 8.094 -6.783 -1.371 1.00 83.00 193 SER A N 1
ATOM 1544 C CA . SER A 1 193 ? 7.738 -6.142 -0.098 1.00 83.00 193 SER A CA 1
ATOM 1545 C C . SER A 1 193 ? 6.617 -5.109 -0.274 1.00 83.00 193 SER A C 1
ATOM 1547 O O . SER A 1 193 ? 5.649 -5.100 0.491 1.00 83.00 193 SER A O 1
ATOM 1549 N N . TRP A 1 194 ? 6.688 -4.297 -1.333 1.00 83.94 194 TRP A N 1
ATOM 1550 C CA . TRP A 1 194 ? 5.629 -3.351 -1.693 1.00 83.94 194 TRP A CA 1
ATOM 1551 C C . TRP A 1 194 ? 4.324 -4.053 -2.102 1.00 83.94 194 TRP A C 1
ATOM 1553 O O . TRP A 1 194 ? 3.248 -3.600 -1.714 1.00 83.94 194 TRP A O 1
ATOM 1563 N N . ASP A 1 195 ? 4.387 -5.186 -2.807 1.00 86.50 195 ASP A N 1
ATOM 1564 C CA . ASP A 1 195 ? 3.224 -6.018 -3.148 1.00 86.50 195 ASP A CA 1
ATOM 1565 C C . ASP A 1 195 ? 2.539 -6.572 -1.893 1.00 86.50 195 ASP A C 1
ATOM 1567 O O . ASP A 1 195 ? 1.315 -6.479 -1.764 1.00 86.50 195 ASP A O 1
ATOM 1571 N N . ILE A 1 196 ? 3.318 -7.115 -0.950 1.00 86.44 196 ILE A N 1
ATOM 1572 C CA . ILE A 1 196 ? 2.806 -7.626 0.329 1.00 86.44 196 ILE A CA 1
ATOM 1573 C C . ILE A 1 196 ? 2.118 -6.506 1.106 1.00 86.44 196 ILE A C 1
ATOM 1575 O O . ILE A 1 196 ? 1.050 -6.721 1.675 1.00 86.44 196 ILE A O 1
ATOM 1579 N N . LEU A 1 197 ? 2.688 -5.304 1.108 1.00 86.69 197 LEU A N 1
ATOM 1580 C CA . LEU A 1 197 ? 2.107 -4.152 1.784 1.00 86.69 197 LEU A CA 1
ATOM 1581 C C . LEU A 1 197 ? 0.809 -3.684 1.105 1.00 86.69 197 LEU A C 1
ATOM 1583 O O . LEU A 1 197 ? -0.206 -3.500 1.779 1.00 86.69 197 LEU A O 1
ATOM 1587 N N . ASN A 1 198 ? 0.810 -3.549 -0.222 1.00 87.56 198 ASN A N 1
ATOM 1588 C CA . ASN A 1 198 ? -0.335 -3.077 -1.005 1.00 87.56 198 ASN A CA 1
ATOM 1589 C C . ASN A 1 198 ? -1.525 -4.048 -0.957 1.00 87.56 198 ASN A C 1
ATOM 1591 O O . ASN A 1 198 ? -2.673 -3.611 -0.880 1.00 87.56 198 ASN A O 1
ATOM 1595 N N . VAL A 1 199 ? -1.270 -5.361 -0.963 1.00 89.44 199 VAL A N 1
ATOM 1596 C CA . VAL A 1 199 ? -2.315 -6.399 -0.891 1.00 89.44 199 VAL A CA 1
ATOM 1597 C C . VAL A 1 199 ? -2.683 -6.743 0.554 1.00 89.44 199 VAL A C 1
ATOM 1599 O O . VAL A 1 199 ? -3.856 -6.931 0.880 1.00 89.44 199 VAL A O 1
ATOM 1602 N N . GLY A 1 200 ? -1.696 -6.809 1.446 1.00 87.81 200 GLY A N 1
ATOM 1603 C CA . GLY A 1 200 ? -1.885 -7.183 2.846 1.00 87.81 200 GLY A CA 1
ATOM 1604 C C . GLY A 1 200 ? -2.657 -6.137 3.640 1.00 87.81 200 GLY A C 1
ATOM 1605 O O . GLY A 1 200 ? -3.468 -6.492 4.491 1.00 87.81 200 GLY A O 1
ATOM 1606 N N . THR A 1 201 ? -2.483 -4.854 3.330 1.00 87.81 201 THR A N 1
ATOM 1607 C CA . THR A 1 201 ? -3.170 -3.759 4.026 1.00 87.81 201 THR A CA 1
ATOM 1608 C C . THR A 1 201 ? -4.703 -3.861 3.975 1.00 87.81 201 THR A C 1
ATOM 1610 O O . THR A 1 201 ? -5.313 -3.963 5.046 1.00 87.81 201 THR A O 1
ATOM 1613 N N . PRO A 1 202 ? -5.367 -3.886 2.798 1.00 87.94 202 PRO A N 1
ATOM 1614 C CA . PRO A 1 202 ? -6.824 -4.031 2.733 1.00 87.94 202 PRO A CA 1
ATOM 1615 C C . PRO A 1 202 ? -7.299 -5.327 3.397 1.00 87.94 202 PRO A C 1
ATOM 1617 O O . PRO A 1 202 ? -8.344 -5.347 4.050 1.00 87.94 202 PRO A O 1
ATOM 1620 N N . LEU A 1 203 ? -6.514 -6.402 3.280 1.00 88.12 203 LEU A N 1
ATOM 1621 C CA . LEU A 1 203 ? -6.813 -7.691 3.892 1.00 88.12 203 LEU A CA 1
ATOM 1622 C C . LEU A 1 203 ? -6.846 -7.589 5.427 1.00 88.12 203 LEU A C 1
ATOM 1624 O O . LEU A 1 203 ? -7.831 -7.979 6.060 1.00 88.12 203 LEU A O 1
ATOM 1628 N N . VAL A 1 204 ? -5.803 -7.006 6.026 1.00 88.19 204 VAL A N 1
ATOM 1629 C CA . VAL A 1 204 ? -5.704 -6.768 7.472 1.00 88.19 204 VAL A CA 1
ATOM 1630 C C . VAL A 1 204 ? -6.834 -5.857 7.939 1.00 88.19 204 VAL A C 1
ATOM 1632 O O . VAL A 1 204 ? -7.471 -6.170 8.939 1.00 88.19 204 VAL A O 1
ATOM 1635 N N . MET A 1 205 ? -7.155 -4.785 7.208 1.00 84.69 205 MET A N 1
ATOM 1636 C CA . MET A 1 205 ? -8.251 -3.869 7.562 1.00 84.69 205 MET A CA 1
ATOM 1637 C C . MET A 1 205 ? -9.613 -4.572 7.607 1.00 84.69 205 MET A C 1
ATOM 1639 O O . MET A 1 205 ? -10.399 -4.374 8.537 1.00 84.69 205 MET A O 1
ATOM 1643 N N . VAL A 1 206 ? -9.889 -5.427 6.622 1.00 86.31 206 VAL A N 1
ATOM 1644 C CA . VAL A 1 206 ? -11.119 -6.222 6.560 1.00 86.31 206 VAL A CA 1
ATOM 1645 C C . VAL A 1 206 ? -11.175 -7.240 7.699 1.00 86.31 206 VAL A C 1
ATOM 1647 O O . VAL A 1 206 ? -12.215 -7.389 8.340 1.00 86.31 206 VAL A O 1
ATOM 1650 N N . PHE A 1 207 ? -10.076 -7.938 7.994 1.00 84.00 207 PHE A N 1
ATOM 1651 C CA . PHE A 1 207 ? -10.047 -8.911 9.089 1.00 84.00 207 PHE A CA 1
ATOM 1652 C C . PHE A 1 207 ? -10.079 -8.260 10.474 1.00 84.00 207 PHE A C 1
ATOM 1654 O O . PHE A 1 207 ? -10.675 -8.817 11.398 1.00 84.00 207 PHE A O 1
ATOM 1661 N N . ALA A 1 208 ? -9.518 -7.060 10.603 1.00 78.81 208 ALA A N 1
ATOM 1662 C CA . ALA A 1 208 ? -9.460 -6.305 11.843 1.00 78.81 208 ALA A CA 1
ATOM 1663 C C . ALA A 1 208 ? -10.841 -5.839 12.329 1.00 78.81 208 ALA A C 1
ATOM 1665 O O . ALA A 1 208 ? -11.009 -5.611 13.525 1.00 78.81 208 ALA A O 1
ATOM 1666 N N . SER A 1 209 ? -11.855 -5.721 11.465 1.00 78.56 209 SER A N 1
ATOM 1667 C CA . SER A 1 209 ? -13.194 -5.297 11.889 1.00 78.56 209 SER A CA 1
ATOM 1668 C C . SER A 1 209 ? -14.304 -6.126 11.266 1.00 78.56 209 SER A C 1
ATOM 1670 O O . SER A 1 209 ? -14.587 -6.042 10.073 1.00 78.56 209 SER A O 1
ATOM 1672 N N . ARG A 1 210 ? -15.036 -6.862 12.116 1.00 77.38 210 ARG A N 1
ATOM 1673 C CA . ARG A 1 210 ? -16.252 -7.578 11.695 1.00 77.38 210 ARG A CA 1
ATOM 1674 C C . ARG A 1 210 ? -17.307 -6.628 11.124 1.00 77.38 210 ARG A C 1
ATOM 1676 O O . ARG A 1 210 ? -17.955 -6.993 10.148 1.00 77.38 210 ARG A O 1
ATOM 1683 N N . GLN A 1 211 ? -17.440 -5.427 11.694 1.00 78.25 211 GLN A N 1
ATOM 1684 C CA . GLN A 1 211 ? -18.392 -4.414 11.226 1.00 78.25 211 GLN A CA 1
ATOM 1685 C C . GLN A 1 211 ? -18.014 -3.904 9.832 1.00 78.25 211 GLN A C 1
ATOM 1687 O O . GLN A 1 211 ? -18.861 -3.839 8.946 1.00 78.25 211 GLN A O 1
ATOM 1692 N N . LEU A 1 212 ? -16.730 -3.589 9.619 1.00 80.94 212 LEU A N 1
ATOM 1693 C CA . LEU A 1 212 ? -16.233 -3.142 8.317 1.00 80.94 212 LEU A CA 1
ATOM 1694 C C . LEU A 1 212 ? -16.351 -4.249 7.270 1.00 80.94 212 LEU A C 1
ATOM 1696 O O . LEU A 1 212 ? -16.884 -4.006 6.196 1.00 80.94 212 LEU A O 1
ATOM 1700 N N . ARG A 1 213 ? -15.939 -5.479 7.599 1.00 86.12 213 ARG A N 1
ATOM 1701 C CA . ARG A 1 213 ? -16.065 -6.645 6.714 1.00 86.12 213 ARG A CA 1
ATOM 1702 C C . ARG A 1 213 ? -17.496 -6.863 6.253 1.00 86.12 213 ARG A C 1
ATOM 1704 O O . ARG A 1 213 ? -17.726 -7.128 5.077 1.00 86.12 213 ARG A O 1
ATOM 1711 N N . GLN A 1 214 ? -18.450 -6.746 7.175 1.00 83.75 214 GLN A N 1
ATOM 1712 C CA . GLN A 1 214 ? -19.858 -6.840 6.831 1.00 83.75 214 GLN A CA 1
ATOM 1713 C C . GLN A 1 214 ? -20.237 -5.712 5.883 1.00 83.75 214 GLN A C 1
ATOM 1715 O O . GLN A 1 214 ? -20.671 -6.038 4.800 1.00 83.75 214 GLN A O 1
ATOM 1720 N N . HIS A 1 215 ? -19.961 -4.440 6.171 1.00 83.75 215 HIS A N 1
ATOM 1721 C CA . HIS A 1 215 ? -20.301 -3.345 5.249 1.00 83.75 215 HIS A CA 1
ATOM 1722 C C . HIS A 1 215 ? -19.582 -3.385 3.884 1.00 83.75 215 HIS A C 1
ATOM 1724 O O . HIS A 1 215 ? -20.101 -2.838 2.905 1.00 83.75 215 HIS A O 1
ATOM 1730 N N . VAL A 1 216 ? -18.395 -3.998 3.810 1.00 85.19 216 VAL A N 1
ATOM 1731 C CA . VAL A 1 216 ? -17.621 -4.170 2.570 1.00 85.19 216 VAL A CA 1
ATOM 1732 C C . VAL A 1 216 ? -18.241 -5.245 1.674 1.00 85.19 216 VAL A C 1
ATOM 1734 O O . VAL A 1 216 ? -18.423 -4.980 0.487 1.00 85.19 216 VAL A O 1
ATOM 1737 N N . PHE A 1 217 ? -18.604 -6.412 2.221 1.00 84.00 217 PHE A N 1
ATOM 1738 C CA . PHE A 1 217 ? -19.102 -7.553 1.430 1.00 84.00 217 PHE A CA 1
ATOM 1739 C C . PHE A 1 217 ? -20.626 -7.718 1.434 1.00 84.00 217 PHE A C 1
ATOM 1741 O O . PHE A 1 217 ? -21.205 -8.149 0.443 1.00 84.00 217 PHE A O 1
ATOM 1748 N N . ASN A 1 218 ? -21.286 -7.329 2.519 1.00 72.06 218 ASN A N 1
ATOM 1749 C CA . ASN A 1 218 ? -22.728 -7.399 2.706 1.00 72.06 218 ASN A CA 1
ATOM 1750 C C . ASN A 1 218 ? -23.288 -5.977 2.876 1.00 72.06 218 ASN A C 1
ATOM 1752 O O . ASN A 1 218 ? -23.005 -5.274 3.840 1.00 72.06 218 ASN A O 1
ATOM 1756 N N . ASN A 1 219 ? -24.185 -5.544 1.993 1.00 61.72 219 ASN A N 1
ATOM 1757 C CA . ASN A 1 219 ? -24.877 -4.251 2.131 1.00 61.72 219 ASN A CA 1
ATOM 175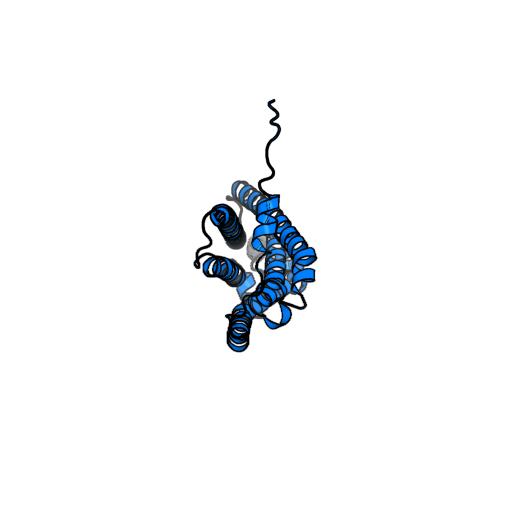8 C C . ASN A 1 219 ? -25.876 -4.200 3.316 1.00 61.72 219 ASN A C 1
ATOM 1760 O O . ASN A 1 219 ? -26.782 -3.370 3.319 1.00 61.72 219 ASN A O 1
ATOM 1764 N N . VAL A 1 220 ? -25.739 -5.075 4.314 1.00 57.41 220 VAL A N 1
ATOM 1765 C CA . VAL A 1 220 ? -26.644 -5.171 5.458 1.00 57.41 220 VAL A CA 1
ATOM 1766 C C . VAL A 1 220 ? -26.306 -4.053 6.449 1.00 57.41 220 VAL A C 1
ATOM 1768 O O . VAL A 1 220 ? -25.183 -4.023 6.958 1.00 57.41 220 VAL A O 1
ATOM 1771 N N . PRO A 1 221 ? -27.238 -3.132 6.751 1.00 48.75 221 PRO A N 1
ATOM 1772 C CA . PRO A 1 221 ? -27.048 -2.177 7.830 1.00 48.75 221 PRO A CA 1
ATOM 1773 C C . PRO A 1 221 ? -27.038 -2.940 9.159 1.00 48.75 221 PRO A C 1
ATOM 1775 O O . PRO A 1 221 ? -28.037 -3.539 9.555 1.00 48.75 221 PRO A O 1
ATOM 1778 N N . LEU A 1 222 ? -25.901 -2.942 9.852 1.00 52.50 222 LEU A N 1
ATOM 1779 C CA . LEU A 1 222 ? -25.844 -3.454 11.216 1.00 52.50 222 LEU A CA 1
ATOM 1780 C C . LEU A 1 222 ? -26.628 -2.511 12.124 1.00 52.50 222 LEU A C 1
ATOM 1782 O O . LEU A 1 222 ? -26.209 -1.375 12.354 1.00 52.50 222 LEU A O 1
ATOM 1786 N N . LEU A 1 223 ? -27.740 -2.999 12.680 1.00 47.88 223 LEU A N 1
ATOM 1787 C CA . LEU A 1 223 ? -28.305 -2.409 13.886 1.00 47.88 223 LEU A CA 1
ATOM 1788 C C . LEU A 1 223 ? -27.190 -2.349 14.932 1.00 47.88 223 LEU A C 1
ATOM 1790 O O . LEU A 1 223 ? -26.675 -3.373 15.385 1.00 47.88 223 LEU A O 1
ATOM 1794 N N . SER A 1 224 ? -26.805 -1.128 15.289 1.00 40.12 224 SER A N 1
ATOM 1795 C CA . SER A 1 224 ? -25.915 -0.856 16.405 1.00 40.12 224 SER A CA 1
ATOM 1796 C C . SER A 1 224 ? -26.504 -1.501 17.659 1.00 40.12 224 SER A C 1
ATOM 1798 O O . SER A 1 224 ? -27.439 -0.978 18.263 1.00 40.12 224 SER A O 1
ATOM 1800 N N . ARG A 1 225 ? -25.966 -2.653 18.075 1.00 44.06 225 ARG A N 1
ATOM 1801 C CA . ARG A 1 225 ? -26.211 -3.223 19.403 1.00 44.06 225 ARG A CA 1
ATOM 1802 C C . ARG A 1 225 ? -25.420 -2.404 20.426 1.00 44.06 225 ARG A C 1
ATOM 1804 O O . ARG A 1 225 ? -24.439 -2.867 20.992 1.00 44.06 225 ARG A O 1
ATOM 1811 N N . SER A 1 226 ? -25.836 -1.158 20.611 1.00 41.75 226 SER A N 1
ATOM 1812 C CA . SER A 1 226 ? -25.369 -0.247 21.651 1.00 41.75 226 SER A CA 1
ATOM 1813 C C . SER A 1 226 ? -26.506 0.723 21.962 1.00 41.75 226 SER A C 1
ATOM 1815 O O . SER A 1 226 ? -26.498 1.843 21.465 1.00 41.75 226 SER A O 1
ATOM 1817 N N . ASN A 1 227 ? -27.521 0.217 22.677 1.00 37.72 227 ASN A N 1
ATOM 1818 C CA . ASN A 1 227 ? -28.346 0.943 23.667 1.00 37.72 227 ASN A CA 1
ATOM 1819 C C . ASN A 1 227 ? -29.443 0.066 24.311 1.00 37.72 227 ASN A C 1
ATOM 1821 O O . ASN A 1 227 ? -29.912 0.383 25.391 1.00 37.72 227 ASN A O 1
ATOM 1825 N N . SER A 1 228 ? -29.762 -1.118 23.778 1.00 36.62 228 SER A N 1
ATOM 1826 C CA . SER A 1 228 ? -30.853 -1.948 24.336 1.00 36.62 228 SER A CA 1
ATOM 1827 C C . SER A 1 228 ? -30.592 -2.582 25.720 1.00 36.62 228 SER A C 1
ATOM 1829 O O . SER A 1 228 ? -31.513 -3.164 26.288 1.00 36.62 228 SER A O 1
ATOM 1831 N N . LYS A 1 229 ? -29.383 -2.488 26.301 1.00 34.47 229 LYS A N 1
ATOM 1832 C CA . LYS A 1 229 ? -29.164 -2.973 27.681 1.00 34.47 229 LYS A CA 1
ATOM 1833 C C . LYS A 1 229 ? -29.448 -1.914 28.754 1.00 34.47 229 LYS A C 1
ATOM 1835 O O . LYS A 1 229 ? -29.597 -2.290 29.903 1.00 34.47 229 LYS A O 1
ATOM 1840 N N . VAL A 1 230 ? -29.561 -0.634 28.390 1.00 42.84 230 VAL A N 1
ATOM 1841 C CA . VAL A 1 230 ? -29.912 0.433 29.347 1.00 42.84 230 VAL A CA 1
ATOM 1842 C C . VAL A 1 230 ? -31.427 0.659 29.382 1.00 42.84 230 VAL A C 1
ATOM 1844 O O . VAL A 1 230 ? -31.981 0.897 30.449 1.00 42.84 230 VAL A O 1
ATOM 1847 N N . ASP A 1 231 ? -32.128 0.442 28.267 1.00 36.53 231 ASP A N 1
ATOM 1848 C CA . ASP A 1 231 ? -33.586 0.635 28.224 1.00 36.53 231 ASP A CA 1
ATOM 1849 C C . ASP A 1 231 ? -34.379 -0.519 28.871 1.00 36.53 231 ASP A C 1
ATOM 1851 O O . ASP A 1 231 ? -35.499 -0.317 29.333 1.00 36.53 231 ASP A O 1
ATOM 1855 N N . ASN A 1 232 ? -33.788 -1.716 28.994 1.00 33.41 232 ASN A N 1
ATOM 1856 C CA . ASN A 1 232 ? -34.433 -2.848 29.676 1.00 33.41 232 ASN A CA 1
ATOM 1857 C C . ASN A 1 232 ? -34.255 -2.848 31.203 1.00 33.41 232 ASN A C 1
ATOM 1859 O O . ASN A 1 232 ? -34.967 -3.583 31.878 1.00 33.41 232 ASN A O 1
ATOM 1863 N N . GLU A 1 233 ? -33.343 -2.050 31.766 1.00 34.06 233 GLU A N 1
ATOM 1864 C CA . GLU A 1 233 ? -33.190 -1.934 33.230 1.00 34.06 233 GLU A CA 1
ATOM 1865 C C . GLU A 1 233 ? -34.066 -0.811 33.813 1.00 34.06 233 GLU A C 1
ATOM 1867 O O . GLU A 1 233 ? -34.537 -0.916 34.946 1.00 34.06 233 GLU A O 1
ATOM 1872 N N . ILE A 1 234 ? -34.376 0.215 33.010 1.00 39.38 234 ILE A N 1
ATOM 1873 C CA . ILE A 1 234 ? -35.276 1.319 33.388 1.00 39.38 234 ILE A CA 1
ATOM 1874 C C . ILE A 1 234 ? -36.755 0.901 33.272 1.00 39.38 234 ILE A C 1
ATOM 1876 O O . ILE A 1 234 ? -37.586 1.342 34.067 1.00 39.38 234 ILE A O 1
ATOM 1880 N N . LEU A 1 235 ? -37.094 -0.004 32.343 1.00 35.91 235 LEU A N 1
ATOM 1881 C CA . LEU A 1 235 ? -38.464 -0.517 32.201 1.00 35.91 235 LEU A CA 1
ATOM 1882 C C . LEU A 1 235 ? -38.842 -1.536 33.293 1.00 35.91 235 LEU A C 1
ATOM 1884 O O . LEU A 1 235 ? -40.005 -1.632 33.666 1.00 35.91 235 LEU A O 1
ATOM 1888 N N . VAL A 1 236 ? -37.879 -2.280 33.848 1.00 38.66 236 VAL A N 1
ATOM 1889 C CA . VAL A 1 236 ? -38.159 -3.264 34.916 1.00 38.66 236 VAL A CA 1
ATOM 1890 C C . VAL A 1 236 ? -38.319 -2.589 36.284 1.00 38.66 236 VAL A C 1
ATOM 1892 O O . VAL A 1 236 ? -39.061 -3.088 37.122 1.00 38.66 236 VAL A O 1
ATOM 1895 N N . THR A 1 237 ? -37.712 -1.419 36.504 1.00 37.38 237 THR A N 1
ATOM 1896 C CA . THR A 1 237 ? -37.855 -0.659 37.761 1.00 37.38 237 THR A CA 1
ATOM 1897 C C . THR A 1 237 ? -39.115 0.210 37.832 1.00 37.38 237 THR A C 1
ATOM 1899 O O . THR A 1 237 ? -39.472 0.656 38.917 1.00 37.38 237 THR A O 1
ATOM 1902 N N . THR A 1 238 ? -39.825 0.427 36.719 1.00 35.56 238 THR A N 1
ATOM 1903 C CA . THR A 1 238 ? -41.070 1.224 36.681 1.00 35.56 238 THR A CA 1
ATOM 1904 C C . THR A 1 238 ? -42.357 0.393 36.696 1.00 35.56 238 THR A C 1
ATOM 1906 O O . THR A 1 238 ? -43.436 0.967 36.806 1.00 35.56 238 THR A O 1
ATOM 1909 N N . VAL A 1 239 ? -42.268 -0.942 36.633 1.00 38.78 239 VAL A N 1
ATOM 1910 C CA . VAL A 1 239 ? -43.435 -1.855 36.644 1.00 38.78 239 VAL A CA 1
ATOM 1911 C C . VAL A 1 239 ? -43.591 -2.598 37.985 1.00 38.78 239 VAL A C 1
ATOM 1913 O O . VAL A 1 239 ? -44.537 -3.353 38.177 1.00 38.78 239 VAL A O 1
ATOM 1916 N N . THR A 1 240 ? -42.710 -2.348 38.955 1.00 39.34 240 THR A N 1
ATOM 1917 C CA . THR A 1 240 ? -42.876 -2.808 40.343 1.00 39.34 240 THR A CA 1
ATOM 1918 C C . THR A 1 240 ? -43.058 -1.619 41.281 1.00 39.34 240 THR A C 1
ATOM 1920 O O . THR A 1 240 ? -42.137 -1.247 42.009 1.00 39.34 240 THR A O 1
ATOM 1923 N N . VAL A 1 241 ? -44.249 -1.023 41.232 1.00 36.81 241 VAL A N 1
ATOM 1924 C CA . VAL A 1 241 ? -44.883 -0.308 42.350 1.00 36.81 241 VAL A CA 1
ATOM 1925 C C . VAL A 1 241 ? -46.304 -0.833 42.460 1.00 36.81 241 VAL A C 1
ATOM 1927 O O . VAL A 1 241 ? -46.955 -0.935 41.396 1.00 36.81 241 VAL A O 1
#

Organism: Caenorhabditis japonica (NCBI:txid281687)

Foldseek 3Di:
DDDDDDDDDPPVVLLQVVLPDAQDPPDDLVVLVVVLVVVCVLLVVLLVLLVLLLCCCPPVCVVVLVVDPCSVLLNVLSVLLNVLSCCCSVPVSCQVRRSVCCVVCSVVCSPPVSVVVVVSLVVSLVVLVVSLVVLVVCCVVCVVPDDQLVVLQSVLSNVLSVLSVVLVVLVVVQSVCVVPDDDPVSVVVSVVSSSCSSRVNSVSNLVSHPQSVCVSPPVDDDDPPPDVVPVVVVVVVVVPD

pLDDT: mean 70.68, std 16.98, range [27.22, 90.81]

Secondary structure (DSSP, 8-state):
---------TTHHHHHHTT-PPP-TTS-HHHHHHHHHHHHHHHHHHHHHHHHHHHIIIIITHHHHTTSTTHHHHHHHHHHHHHHHHHIIIIIHHHHH-GGGHHHHHHHIIIIIHHHHHHHHHHHHHHHHHHHHHHHHHHHHHTTT--HHHHHHHHHHHHHHHHHHHHHHHHHHHHHHTTT---TTHHHHHHHHHHHHHHHHHHHHHHH-HHHHHHHH--------SSHHHHHHHHHHSS--

Sequence (241 aa):
MSTSPTTTPLSFITVLAVWDRKCDDSFSASGENVKYLIQIVYLLPAAIVQSRILWILLWKYKYLYGKQSFYQLFVMDCIACFILVVQDSLFARVFQYFPQFCDTLSEFVRATMSRFLLGIRVFTIIITGISTFVTVYRLSRMSKRLISSERSVTLGSFLISACFLGTAAAESLFTTDAVRSSTSLDYFFLPMSWDILNVGTPLVMVFASRQLRQHVFNNVPLLSRSNSKVDNEILVTTVTV

InterPro domains:
  IPR000609 7TM GPCR, serpentine receptor class g (Srg) [PF02118] (36-109)
  IPR000609 7TM GPCR, serpentine receptor class g (Srg) [PF02118] (111-216)
  IPR000609 7TM GPCR, serpentine receptor class g (Srg) [PR00698] (32-58)
  IPR000609 7TM GPCR, serpentine receptor class g (Srg) [PR00698] (70-93)
  IPR051119 Nematode serpentine receptor-like [PTHR31627] (111-226)